Protein AF-A0A7S3STG9-F1 (afdb_monomer_lite)

Radius of gyration: 22.67 Å; chains: 1; bounding box: 51×59×60 Å

Structure (mmCIF, N/CA/C/O backbone):
data_AF-A0A7S3STG9-F1
#
_entry.id   AF-A0A7S3STG9-F1
#
loop_
_atom_site.group_PDB
_atom_site.id
_atom_site.type_symbol
_atom_site.label_atom_id
_atom_site.label_alt_id
_atom_site.label_comp_id
_atom_site.label_asym_id
_atom_site.label_entity_id
_atom_site.label_seq_id
_atom_site.pdbx_PDB_ins_code
_atom_site.Cartn_x
_atom_site.Cartn_y
_atom_site.Cartn_z
_atom_site.occupancy
_atom_site.B_iso_or_equiv
_atom_site.auth_seq_id
_atom_site.auth_comp_id
_atom_site.auth_asym_id
_atom_site.auth_atom_id
_atom_site.pdbx_PDB_model_num
ATOM 1 N N . ALA A 1 1 ? -8.791 -3.609 -31.723 1.00 42.34 1 ALA A N 1
ATOM 2 C CA . ALA A 1 1 ? -7.586 -3.890 -30.912 1.00 42.34 1 ALA A CA 1
ATOM 3 C C . ALA A 1 1 ? -6.349 -3.633 -31.776 1.00 42.34 1 ALA A C 1
ATOM 5 O O . ALA A 1 1 ? -6.343 -4.043 -32.929 1.00 42.34 1 ALA A O 1
ATOM 6 N N . HIS A 1 2 ? -5.390 -2.844 -31.285 1.00 40.22 2 HIS A N 1
ATOM 7 C CA . HIS A 1 2 ? -4.353 -2.166 -32.078 1.00 40.22 2 HIS A CA 1
ATOM 8 C C . HIS A 1 2 ? -3.361 -3.105 -32.800 1.00 40.22 2 HIS A C 1
ATOM 10 O O . HIS A 1 2 ? -2.892 -4.085 -32.233 1.00 40.22 2 HIS A O 1
ATOM 16 N N . LYS A 1 3 ? -2.978 -2.730 -34.032 1.00 42.97 3 LYS A N 1
ATOM 17 C CA . LYS A 1 3 ? -2.048 -3.422 -34.956 1.00 42.97 3 LYS A CA 1
ATOM 18 C C . LYS A 1 3 ? -0.558 -3.412 -34.530 1.00 42.97 3 LYS A C 1
ATOM 20 O O . LYS A 1 3 ? 0.299 -3.710 -35.355 1.00 42.97 3 LYS A O 1
ATOM 25 N N . HIS A 1 4 ? -0.227 -3.070 -33.279 1.00 46.62 4 HIS A N 1
ATOM 26 C CA . HIS A 1 4 ? 1.156 -2.766 -32.858 1.00 46.62 4 HIS A CA 1
ATOM 27 C C . HIS A 1 4 ? 1.770 -3.708 -31.807 1.00 46.62 4 HIS A C 1
ATOM 29 O O . HIS A 1 4 ? 2.912 -3.498 -31.416 1.00 46.62 4 HIS A O 1
ATOM 35 N N . CYS A 1 5 ? 1.086 -4.775 -31.383 1.00 43.97 5 CYS A N 1
ATOM 36 C CA . CYS A 1 5 ? 1.651 -5.748 -30.436 1.00 43.97 5 CYS A CA 1
ATOM 37 C C . CYS A 1 5 ? 1.763 -7.144 -31.062 1.00 43.97 5 CYS A C 1
ATOM 39 O O . CYS A 1 5 ? 1.013 -8.052 -30.715 1.00 43.97 5 CYS A O 1
ATOM 41 N N . TYR A 1 6 ? 2.711 -7.330 -31.982 1.00 45.09 6 TYR A N 1
ATOM 42 C CA . TYR A 1 6 ? 3.117 -8.666 -32.427 1.00 45.09 6 TYR A CA 1
ATOM 43 C C . TYR A 1 6 ? 4.225 -9.197 -31.511 1.00 45.09 6 TYR A C 1
ATOM 45 O O . TYR A 1 6 ? 5.410 -9.029 -31.778 1.00 45.09 6 TYR A O 1
ATOM 53 N N . GLY A 1 7 ? 3.828 -9.842 -30.414 1.00 59.69 7 GLY A N 1
ATOM 54 C CA . GLY A 1 7 ? 4.720 -10.595 -29.535 1.00 59.69 7 GLY A CA 1
ATOM 55 C C . GLY A 1 7 ? 4.003 -11.822 -28.974 1.00 59.69 7 GLY A C 1
ATOM 56 O O . GLY A 1 7 ? 2.848 -11.735 -28.563 1.00 59.69 7 GLY A O 1
ATOM 57 N N . LYS A 1 8 ? 4.667 -12.985 -28.962 1.00 78.94 8 LYS A N 1
ATOM 58 C CA . LYS A 1 8 ? 4.153 -14.192 -28.294 1.00 78.94 8 LYS A CA 1
ATOM 59 C C . LYS A 1 8 ? 4.400 -14.058 -26.788 1.00 78.94 8 LYS A C 1
ATOM 61 O O . LYS A 1 8 ? 5.479 -14.400 -26.313 1.00 78.94 8 LYS A O 1
ATOM 66 N N . VAL A 1 9 ? 3.424 -13.547 -26.041 1.00 86.19 9 VAL A N 1
ATOM 67 C CA . VAL A 1 9 ? 3.492 -13.510 -24.570 1.00 86.19 9 VAL A CA 1
ATOM 68 C C . VAL A 1 9 ? 3.223 -14.913 -24.025 1.00 86.19 9 VAL A C 1
ATOM 70 O O . VAL A 1 9 ? 2.167 -15.488 -24.283 1.00 86.19 9 VAL A O 1
ATOM 73 N N . ARG A 1 10 ? 4.175 -15.471 -23.268 1.00 86.75 10 ARG A N 1
ATOM 74 C CA . ARG A 1 10 ? 4.004 -16.747 -22.560 1.00 86.75 10 ARG A CA 1
ATOM 75 C C . ARG A 1 10 ? 3.697 -16.476 -21.091 1.00 86.75 10 ARG A C 1
ATOM 77 O O . ARG A 1 10 ? 4.567 -16.048 -20.343 1.00 86.75 10 ARG A O 1
ATOM 84 N N . ILE A 1 11 ? 2.453 -16.719 -20.692 1.00 91.00 11 ILE A N 1
ATOM 85 C CA . ILE A 1 11 ? 2.042 -16.713 -19.281 1.00 91.00 11 ILE A CA 1
ATOM 86 C C . ILE A 1 11 ? 2.317 -18.076 -18.639 1.00 91.00 11 ILE A C 1
ATOM 88 O O . ILE A 1 11 ? 2.561 -19.057 -19.343 1.00 91.00 11 ILE A O 1
ATOM 92 N N . ASN A 1 12 ? 2.242 -18.160 -17.308 1.00 92.25 12 ASN A N 1
ATOM 93 C CA . ASN A 1 12 ? 2.522 -19.393 -16.559 1.00 92.25 12 ASN A CA 1
ATOM 94 C C . ASN A 1 12 ? 3.913 -19.976 -16.873 1.00 92.25 12 ASN A C 1
ATOM 96 O O . ASN A 1 12 ? 4.069 -21.191 -16.914 1.00 92.25 12 ASN A O 1
ATOM 100 N N . THR A 1 13 ? 4.894 -19.122 -17.163 1.00 93.31 13 THR A N 1
ATOM 101 C CA . THR A 1 13 ? 6.248 -19.521 -17.553 1.00 93.31 13 THR A CA 1
ATOM 102 C C . THR A 1 13 ? 7.239 -18.775 -16.670 1.00 93.31 13 THR A C 1
ATOM 104 O O . THR A 1 13 ? 7.333 -17.553 -16.746 1.00 93.31 13 THR A O 1
ATOM 107 N N . GLU A 1 14 ? 7.941 -19.505 -15.815 1.00 93.69 14 GLU A N 1
ATOM 108 C CA . GLU A 1 14 ? 9.011 -18.989 -14.965 1.00 93.69 14 GLU A CA 1
ATOM 109 C C . GLU A 1 14 ? 10.346 -19.112 -15.703 1.00 93.69 14 GLU A C 1
ATOM 111 O O . GLU A 1 14 ? 10.607 -20.139 -16.330 1.00 93.69 14 GLU A O 1
ATOM 116 N N . VAL A 1 15 ? 11.186 -18.077 -15.656 1.00 94.00 15 VAL A N 1
ATOM 117 C CA . VAL A 1 15 ? 12.565 -18.153 -16.158 1.00 94.00 15 VAL A CA 1
ATOM 118 C C . VAL A 1 15 ? 13.435 -18.692 -15.032 1.00 94.00 15 VAL A C 1
ATOM 120 O O . VAL A 1 15 ? 13.562 -18.050 -13.996 1.00 94.00 15 VAL A O 1
ATOM 123 N N . LEU A 1 16 ? 14.025 -19.864 -15.246 1.00 94.81 16 LEU A N 1
ATOM 124 C CA . LEU A 1 16 ? 14.884 -20.520 -14.265 1.00 94.81 16 LEU A CA 1
ATOM 125 C C . LEU A 1 16 ? 16.329 -20.046 -14.380 1.00 94.81 16 LEU A C 1
ATOM 127 O O . LEU A 1 16 ? 17.016 -19.892 -13.374 1.00 94.81 16 LEU A O 1
ATOM 131 N N . ARG A 1 17 ? 16.805 -19.867 -15.618 1.00 96.12 17 ARG A N 1
ATOM 132 C CA . ARG A 1 17 ? 18.197 -19.522 -15.893 1.00 96.12 17 ARG A CA 1
ATOM 133 C C . ARG A 1 17 ? 18.385 -18.941 -17.288 1.00 96.12 17 ARG A C 1
ATOM 135 O O . ARG A 1 17 ? 17.660 -19.303 -18.212 1.00 96.12 17 ARG A O 1
ATOM 142 N N . VAL A 1 18 ? 19.372 -18.069 -17.428 1.00 96.50 18 VAL A N 1
ATOM 143 C CA . VAL A 1 18 ? 19.838 -17.492 -18.685 1.00 96.50 18 VAL A CA 1
ATOM 144 C C . VAL A 1 18 ? 21.339 -17.715 -18.772 1.00 96.50 18 VAL A C 1
ATOM 146 O O . VAL A 1 18 ? 22.104 -17.084 -18.052 1.00 96.50 18 VAL A O 1
ATOM 149 N N . ASP A 1 19 ? 21.747 -18.624 -19.647 1.00 96.06 19 ASP A N 1
ATOM 150 C CA . ASP A 1 19 ? 23.145 -18.967 -19.881 1.00 96.06 19 ASP A CA 1
ATOM 151 C C . ASP A 1 19 ? 23.621 -18.250 -21.158 1.00 96.06 19 ASP A C 1
ATOM 153 O O . ASP A 1 19 ? 23.014 -18.403 -22.220 1.00 96.06 19 ASP A O 1
ATOM 157 N N . LYS A 1 20 ? 24.681 -17.436 -21.065 1.00 95.75 20 LYS A N 1
ATOM 158 C CA . LYS A 1 20 ? 25.326 -16.833 -22.242 1.00 95.75 20 LYS A CA 1
ATOM 159 C C . LYS A 1 20 ? 26.276 -17.851 -22.868 1.00 95.75 20 LYS A C 1
ATOM 161 O O . LYS A 1 20 ? 27.118 -18.412 -22.174 1.00 95.75 20 LYS A O 1
ATOM 166 N N . LEU A 1 21 ? 26.142 -18.062 -24.168 1.00 95.44 21 LEU A N 1
ATOM 167 C CA . LEU A 1 21 ? 26.941 -19.005 -24.940 1.00 95.44 21 LEU A CA 1
ATOM 168 C C . LEU A 1 21 ? 28.213 -18.337 -25.482 1.00 95.44 21 LEU A C 1
ATOM 170 O O . LEU A 1 21 ? 28.285 -17.111 -25.614 1.00 95.44 21 LEU A O 1
ATOM 174 N N . ASP A 1 22 ? 29.197 -19.150 -25.870 1.00 96.12 22 ASP A N 1
ATOM 175 C CA . ASP A 1 22 ? 30.487 -18.680 -26.403 1.00 96.12 22 ASP A CA 1
ATOM 176 C C . ASP A 1 22 ? 30.340 -17.836 -27.679 1.00 96.12 22 ASP A C 1
ATOM 178 O O . ASP A 1 22 ? 31.131 -16.930 -27.937 1.00 96.12 22 ASP A O 1
ATOM 182 N N . ASN A 1 23 ? 29.292 -18.094 -28.466 1.00 94.62 23 ASN A N 1
ATOM 183 C CA . ASN A 1 23 ? 28.979 -17.343 -29.682 1.00 94.62 23 ASN A CA 1
ATOM 184 C C . ASN A 1 23 ? 28.291 -15.986 -29.411 1.00 94.62 23 ASN A C 1
ATOM 186 O O . ASN A 1 23 ? 27.954 -15.268 -30.352 1.00 94.62 23 ASN A O 1
ATOM 190 N N . GLY A 1 24 ? 28.073 -15.630 -28.141 1.00 94.00 24 GLY A N 1
ATOM 191 C CA . GLY A 1 24 ? 27.425 -14.390 -27.718 1.00 94.00 24 GLY A CA 1
ATOM 192 C C . GLY A 1 24 ? 25.893 -14.431 -27.680 1.00 94.00 24 GLY A C 1
ATOM 193 O O . GLY A 1 24 ? 25.295 -13.439 -27.257 1.00 94.00 24 GLY A O 1
ATOM 194 N N . GLU A 1 25 ? 25.267 -15.541 -28.080 1.00 96.81 25 GLU A N 1
ATOM 195 C CA . GLU A 1 25 ? 23.827 -15.794 -27.940 1.00 96.81 25 GLU A CA 1
ATOM 196 C C . GLU A 1 25 ? 23.502 -16.365 -26.543 1.00 96.81 25 GLU A C 1
ATOM 198 O O . GLU A 1 25 ? 24.372 -16.458 -25.675 1.00 96.81 25 GLU A O 1
ATOM 203 N N . TYR A 1 26 ? 22.235 -16.695 -26.287 1.00 97.00 26 TYR A N 1
ATOM 204 C CA . TYR A 1 26 ? 21.741 -17.083 -24.966 1.00 97.00 26 TYR A CA 1
ATOM 205 C C . TYR A 1 26 ? 20.802 -18.282 -25.036 1.00 97.00 26 TYR A C 1
ATOM 207 O O . TYR A 1 26 ? 19.911 -18.332 -25.887 1.00 97.00 26 TYR A O 1
ATOM 215 N N . ASP A 1 27 ? 20.917 -19.160 -24.047 1.00 97.00 27 ASP A N 1
ATOM 216 C CA . ASP A 1 27 ? 19.923 -20.181 -23.745 1.00 97.00 27 ASP A CA 1
ATOM 217 C C . ASP A 1 27 ? 19.131 -19.786 -22.495 1.00 97.00 27 ASP A C 1
ATOM 219 O O . ASP A 1 27 ? 19.667 -19.636 -21.396 1.00 97.00 27 ASP A O 1
ATOM 223 N N . VAL A 1 28 ? 17.820 -19.611 -22.664 1.00 95.94 28 VAL A N 1
ATOM 224 C CA . VAL A 1 28 ? 16.886 -19.256 -21.592 1.00 95.94 28 VAL A CA 1
ATOM 225 C C . VAL A 1 28 ? 16.112 -20.500 -21.181 1.00 95.94 28 VAL A C 1
ATOM 227 O O . VAL A 1 28 ? 15.205 -20.944 -21.889 1.00 95.94 28 VAL A O 1
ATOM 230 N N . ARG A 1 29 ? 16.443 -21.059 -20.019 1.00 96.50 29 ARG A N 1
ATOM 231 C CA . ARG A 1 29 ? 15.694 -22.165 -19.420 1.00 96.50 29 ARG A CA 1
ATOM 232 C C . ARG A 1 29 ? 14.461 -21.637 -18.714 1.00 96.50 29 ARG A C 1
ATOM 234 O O . ARG A 1 29 ? 14.529 -20.727 -17.888 1.00 96.50 29 ARG A O 1
ATOM 241 N N . THR A 1 30 ? 13.327 -22.233 -19.039 1.00 95.44 30 THR A N 1
ATOM 242 C CA . THR A 1 30 ? 12.015 -21.844 -18.536 1.00 95.44 30 THR A CA 1
ATOM 243 C C . THR A 1 30 ? 11.243 -23.050 -18.040 1.00 95.44 30 THR A C 1
ATOM 245 O O . THR A 1 30 ? 11.459 -24.158 -18.523 1.00 95.44 30 THR A O 1
ATOM 248 N N . LYS A 1 31 ? 10.310 -22.829 -17.117 1.00 96.31 31 LYS A N 1
ATOM 249 C CA . LYS A 1 31 ? 9.407 -23.849 -16.592 1.00 96.31 31 LYS A CA 1
ATOM 250 C C . LYS A 1 31 ? 7.970 -23.387 -16.699 1.00 96.31 31 LYS A C 1
ATOM 252 O O . LYS A 1 31 ? 7.616 -22.301 -16.242 1.00 96.31 31 LYS A O 1
ATOM 257 N N . ASN A 1 32 ? 7.116 -24.220 -17.276 1.00 94.69 32 ASN A N 1
ATOM 258 C CA . ASN A 1 32 ? 5.686 -23.987 -17.226 1.00 94.69 32 ASN A CA 1
ATOM 259 C C . ASN A 1 32 ? 5.178 -24.289 -15.807 1.00 94.69 32 ASN A C 1
ATOM 261 O O . ASN A 1 32 ? 5.200 -25.436 -15.371 1.00 94.69 32 ASN A O 1
ATOM 265 N N . VAL A 1 33 ? 4.687 -23.282 -15.086 1.00 95.31 33 VAL A N 1
ATOM 266 C CA . VAL A 1 33 ? 4.327 -23.422 -13.660 1.00 95.31 33 VAL A CA 1
ATOM 267 C C . VAL A 1 33 ? 3.099 -24.306 -13.420 1.00 95.31 33 VAL A C 1
ATOM 269 O O . VAL A 1 33 ? 2.896 -24.768 -12.305 1.00 95.31 33 VAL A O 1
ATOM 272 N N . LYS A 1 34 ? 2.276 -24.563 -14.448 1.00 94.00 34 LYS A N 1
ATOM 273 C CA . LYS A 1 34 ? 1.091 -25.431 -14.334 1.00 94.00 34 LYS A CA 1
ATOM 274 C C . LYS A 1 34 ? 1.413 -26.903 -14.560 1.00 94.00 34 LYS A C 1
ATOM 276 O O . LYS A 1 34 ? 0.830 -27.760 -13.912 1.00 94.00 34 LYS A O 1
ATOM 281 N N . THR A 1 35 ? 2.291 -27.187 -15.517 1.00 95.19 35 THR A N 1
ATOM 282 C CA . THR A 1 35 ? 2.613 -28.564 -15.937 1.00 95.19 35 THR A CA 1
ATOM 283 C C . THR A 1 35 ? 3.943 -29.060 -15.379 1.00 95.19 35 THR A C 1
ATOM 285 O O . THR A 1 35 ? 4.212 -30.253 -15.408 1.00 95.19 35 THR A O 1
ATOM 288 N N . GLY A 1 36 ? 4.793 -28.152 -14.898 1.00 95.62 36 GLY A N 1
ATOM 289 C CA . GLY A 1 36 ? 6.152 -28.445 -14.460 1.00 95.62 36 GLY A CA 1
ATOM 290 C C . GLY A 1 36 ? 7.148 -28.682 -15.598 1.00 95.62 36 GLY A C 1
ATOM 291 O O . GLY A 1 36 ? 8.329 -28.836 -15.310 1.00 95.62 36 GLY A O 1
ATOM 292 N N . VAL A 1 37 ? 6.701 -28.688 -16.861 1.00 95.44 37 VAL A N 1
ATOM 293 C CA . VAL A 1 37 ? 7.548 -28.972 -18.027 1.00 95.44 37 VAL A CA 1
ATOM 294 C C . VAL A 1 37 ? 8.555 -27.848 -18.242 1.00 95.44 37 VAL A C 1
ATOM 296 O O . VAL A 1 37 ? 8.189 -26.669 -18.256 1.00 95.44 37 VAL A O 1
ATOM 299 N N . GLU A 1 38 ? 9.815 -28.227 -18.439 1.00 96.81 38 GLU A N 1
ATOM 300 C CA . GLU A 1 38 ? 10.899 -27.300 -18.743 1.00 96.81 38 GLU A CA 1
ATOM 301 C C . GLU A 1 38 ? 11.160 -27.198 -20.248 1.00 96.81 38 GLU A C 1
ATOM 303 O O . GLU A 1 38 ? 11.040 -28.167 -20.999 1.00 96.81 38 GLU A O 1
ATOM 308 N N . HIS A 1 39 ? 11.526 -25.998 -20.687 1.00 93.50 39 HIS A N 1
ATOM 309 C CA . HIS A 1 39 ? 11.869 -25.693 -22.068 1.00 93.50 39 HIS A CA 1
ATOM 310 C C . HIS A 1 39 ? 13.066 -24.751 -22.121 1.00 93.50 39 HIS A C 1
ATOM 312 O O . HIS A 1 39 ? 13.129 -23.782 -21.361 1.00 93.50 39 HIS A O 1
ATOM 318 N N . THR A 1 40 ? 13.946 -24.973 -23.092 1.00 95.38 40 THR A N 1
ATOM 319 C CA . THR A 1 40 ? 15.004 -24.024 -23.441 1.00 95.38 40 THR A CA 1
ATOM 320 C C . THR A 1 40 ? 14.568 -23.189 -24.636 1.00 95.38 40 THR A C 1
ATOM 322 O O . THR A 1 40 ? 14.123 -23.716 -25.657 1.00 95.38 40 THR A O 1
ATOM 325 N N . VAL A 1 41 ? 14.685 -21.871 -24.505 1.00 93.19 41 VAL A N 1
ATOM 326 C CA . VAL A 1 41 ? 14.479 -20.910 -25.587 1.00 93.19 41 VAL A CA 1
ATOM 327 C C . VAL A 1 41 ? 15.827 -20.317 -25.954 1.00 93.19 41 VAL A C 1
ATOM 329 O O . VAL A 1 41 ? 16.436 -19.620 -25.150 1.00 93.19 41 VAL A O 1
ATOM 332 N N . HIS A 1 42 ? 16.256 -20.566 -27.183 1.00 95.12 42 HIS A N 1
ATOM 333 C CA . HIS A 1 42 ? 17.460 -19.965 -27.729 1.00 95.12 42 HIS A CA 1
ATOM 334 C C . HIS A 1 42 ? 17.175 -18.536 -28.222 1.00 95.12 42 HIS A C 1
ATOM 336 O O . HIS A 1 42 ? 16.170 -18.299 -28.906 1.00 95.12 42 HIS A O 1
ATOM 342 N N . ALA A 1 43 ? 18.023 -17.575 -27.857 1.00 94.44 43 ALA A N 1
ATOM 343 C CA . ALA A 1 43 ? 17.815 -16.157 -28.129 1.00 94.44 43 ALA A CA 1
ATOM 344 C C . ALA A 1 43 ? 19.124 -15.415 -28.424 1.00 94.44 43 ALA A C 1
ATOM 346 O O . ALA A 1 43 ? 20.125 -15.580 -27.740 1.00 94.44 43 ALA A O 1
ATOM 347 N N . LYS A 1 44 ? 19.085 -14.491 -29.390 1.00 96.00 44 LYS A N 1
ATOM 348 C CA . LYS A 1 44 ? 20.224 -13.605 -29.705 1.00 96.00 44 LYS A CA 1
ATOM 349 C C . LYS A 1 44 ? 20.442 -12.500 -28.673 1.00 96.00 44 LYS A C 1
ATOM 351 O O . LYS A 1 44 ? 21.529 -11.949 -28.563 1.00 96.00 44 LYS A O 1
ATOM 356 N N . ALA A 1 45 ? 19.385 -12.144 -27.950 1.00 94.06 45 ALA A N 1
ATOM 357 C CA . ALA A 1 45 ? 19.402 -11.121 -26.921 1.00 94.06 45 ALA A CA 1
ATOM 358 C C . ALA A 1 45 ? 18.343 -11.434 -25.863 1.00 94.06 45 ALA A C 1
ATOM 360 O O . ALA A 1 45 ? 17.265 -11.942 -26.181 1.00 94.06 45 ALA A O 1
ATOM 361 N N . VAL A 1 46 ? 18.644 -11.078 -24.616 1.00 93.94 46 VAL A N 1
ATOM 362 C CA . VAL A 1 46 ? 17.737 -11.197 -23.472 1.00 93.94 46 VAL A CA 1
ATOM 363 C C . VAL A 1 46 ? 17.689 -9.850 -22.758 1.00 93.94 46 VAL A C 1
ATOM 365 O O . VAL A 1 46 ? 18.727 -9.269 -22.458 1.00 93.94 46 VAL A O 1
ATOM 368 N N . SER A 1 47 ? 16.480 -9.351 -22.492 1.00 92.62 47 SER A N 1
ATOM 369 C CA . SER A 1 47 ? 16.254 -8.126 -21.720 1.00 92.62 47 SER A CA 1
ATOM 370 C C . SER A 1 47 ? 15.368 -8.430 -20.519 1.00 92.62 47 SER A C 1
ATOM 372 O O . SER A 1 47 ? 14.255 -8.940 -20.669 1.00 92.62 47 SER A O 1
ATOM 374 N N . PHE A 1 48 ? 15.857 -8.114 -19.320 1.00 90.81 48 PHE A N 1
ATOM 375 C CA . PHE A 1 48 ? 15.120 -8.309 -18.076 1.00 90.81 48 PHE A CA 1
ATOM 376 C C . PHE A 1 48 ? 14.292 -7.068 -17.746 1.00 90.81 48 PHE A C 1
ATOM 378 O O . PHE A 1 48 ? 14.825 -6.027 -17.373 1.00 90.81 48 PHE A O 1
ATOM 385 N N . HIS A 1 49 ? 12.970 -7.205 -17.815 1.00 90.62 49 HIS A N 1
ATOM 386 C CA . HIS A 1 49 ? 12.011 -6.173 -17.406 1.00 90.62 49 HIS A CA 1
ATOM 387 C C . HIS A 1 49 ? 11.368 -6.534 -16.058 1.00 90.62 49 HIS A C 1
ATOM 389 O O . HIS A 1 49 ? 10.147 -6.525 -15.907 1.00 90.62 49 HIS A O 1
ATOM 395 N N . VAL A 1 50 ? 12.200 -6.911 -15.081 1.00 87.31 50 VAL A N 1
ATOM 396 C CA . VAL A 1 50 ? 11.762 -7.357 -13.749 1.00 87.31 50 VAL A CA 1
ATOM 397 C C . VAL A 1 50 ? 11.783 -6.180 -12.775 1.00 87.31 50 VAL A C 1
ATOM 399 O O . VAL A 1 50 ? 12.742 -5.409 -12.721 1.00 87.31 50 VAL A O 1
ATOM 402 N N . ASN A 1 51 ? 10.718 -6.018 -11.987 1.00 86.31 51 ASN A N 1
ATOM 403 C CA . ASN A 1 51 ? 10.628 -4.925 -11.023 1.00 86.31 51 ASN A CA 1
ATOM 404 C C . ASN A 1 51 ? 11.543 -5.181 -9.816 1.00 86.31 51 ASN A C 1
ATOM 406 O O . ASN A 1 51 ? 11.220 -5.978 -8.941 1.00 86.31 51 ASN A O 1
ATOM 410 N N . ARG A 1 52 ? 12.645 -4.430 -9.712 1.00 84.69 52 ARG A N 1
ATOM 411 C CA . ARG A 1 52 ? 13.585 -4.517 -8.580 1.00 84.69 52 ARG A CA 1
ATOM 412 C C . ARG A 1 52 ? 12.958 -4.184 -7.214 1.00 84.69 52 ARG A C 1
ATOM 414 O O . ARG A 1 52 ? 13.437 -4.651 -6.187 1.00 84.69 52 ARG A O 1
ATOM 421 N N . ARG A 1 53 ? 11.925 -3.339 -7.165 1.00 82.69 53 ARG A N 1
ATOM 422 C CA . ARG A 1 53 ? 11.329 -2.834 -5.912 1.00 82.69 53 ARG A CA 1
ATOM 423 C C . ARG A 1 53 ? 10.209 -3.718 -5.362 1.00 82.69 53 ARG A C 1
ATOM 425 O O . ARG A 1 53 ? 9.894 -3.595 -4.182 1.00 82.69 53 ARG A O 1
ATOM 432 N N . ILE A 1 54 ? 9.609 -4.567 -6.196 1.00 86.25 54 ILE A N 1
ATOM 433 C CA . ILE A 1 54 ? 8.474 -5.426 -5.837 1.00 86.25 54 ILE A CA 1
ATOM 434 C C . ILE A 1 54 ? 8.868 -6.880 -6.114 1.00 86.25 54 ILE A C 1
ATOM 436 O O . ILE A 1 54 ? 8.632 -7.402 -7.200 1.00 86.25 54 ILE A O 1
ATOM 440 N N . GLY A 1 55 ? 9.530 -7.503 -5.138 1.00 89.31 55 GLY A N 1
ATOM 441 C CA . GLY A 1 55 ? 9.870 -8.925 -5.141 1.00 89.31 55 GLY A CA 1
ATOM 442 C C . GLY A 1 55 ? 8.829 -9.765 -4.404 1.00 89.31 55 GLY A C 1
ATOM 443 O O . GLY A 1 55 ? 7.626 -9.530 -4.511 1.00 89.31 55 GLY A O 1
ATOM 444 N N . LYS A 1 56 ? 9.295 -10.749 -3.627 1.00 89.31 56 LYS A N 1
ATOM 445 C CA . LYS A 1 56 ? 8.419 -11.603 -2.812 1.00 89.31 56 LYS A CA 1
ATOM 446 C C . LYS A 1 56 ? 7.689 -10.792 -1.746 1.00 89.31 56 LYS A C 1
ATOM 448 O O . LYS A 1 56 ? 8.249 -9.853 -1.173 1.00 89.31 56 LYS A O 1
ATOM 453 N N . LYS A 1 57 ? 6.440 -11.167 -1.472 1.00 90.62 57 LYS A N 1
ATOM 454 C CA . LYS A 1 57 ? 5.649 -10.556 -0.404 1.00 90.62 57 LYS A CA 1
ATOM 455 C C . LYS A 1 57 ? 6.326 -10.752 0.952 1.00 90.62 57 LYS A C 1
ATOM 457 O O . LYS A 1 57 ? 6.931 -11.795 1.182 1.00 90.62 57 LYS A O 1
ATOM 462 N N . ARG A 1 58 ? 6.249 -9.752 1.834 1.00 92.25 58 ARG A N 1
ATOM 463 C CA . ARG A 1 58 ? 6.676 -9.922 3.227 1.00 92.25 58 ARG A CA 1
ATOM 464 C C . ARG A 1 58 ? 5.590 -10.673 3.976 1.00 92.25 58 ARG A C 1
ATOM 466 O O . ARG A 1 58 ? 4.467 -10.176 4.084 1.00 92.25 58 ARG A O 1
ATOM 473 N N . GLU A 1 59 ? 5.944 -11.842 4.483 1.00 92.31 59 GLU A N 1
ATOM 474 C CA . GLU A 1 59 ? 5.082 -12.610 5.370 1.00 92.31 59 GLU A CA 1
ATOM 475 C C . GLU A 1 59 ? 5.264 -12.091 6.789 1.00 92.31 59 GLU A C 1
ATOM 477 O O . GLU A 1 59 ? 6.383 -11.977 7.291 1.00 92.31 59 GLU A O 1
ATOM 482 N N . VAL A 1 60 ? 4.154 -11.688 7.394 1.00 93.44 60 VAL A N 1
ATOM 483 C CA . VAL A 1 60 ? 4.131 -11.131 8.742 1.00 93.44 60 VAL A CA 1
ATOM 484 C C . VAL A 1 60 ? 2.992 -11.794 9.481 1.00 93.44 60 VAL A C 1
ATOM 486 O O . VAL A 1 60 ? 1.869 -11.867 8.969 1.00 93.44 60 VAL A O 1
ATOM 489 N N . ASP A 1 61 ? 3.285 -12.255 10.685 1.00 95.69 61 ASP A N 1
ATOM 490 C CA . ASP A 1 61 ? 2.277 -12.697 11.625 1.00 95.69 61 ASP A CA 1
ATOM 491 C C . ASP A 1 61 ? 2.599 -12.192 13.024 1.00 95.69 61 ASP A C 1
ATOM 493 O O . ASP A 1 61 ? 3.729 -11.775 13.292 1.00 95.69 61 ASP A O 1
ATOM 497 N N . TRP A 1 62 ? 1.585 -12.187 13.880 1.00 97.62 62 TRP A N 1
ATOM 498 C CA . TRP A 1 62 ? 1.690 -11.710 15.252 1.00 97.62 62 TRP A CA 1
ATOM 499 C C . TRP A 1 62 ? 1.210 -12.791 16.213 1.00 97.62 62 TRP A C 1
ATOM 501 O O . TRP A 1 62 ? 0.371 -13.608 15.824 1.00 97.62 62 TRP A O 1
ATOM 511 N N . PRO A 1 63 ? 1.716 -12.805 17.456 1.00 98.44 63 PRO A N 1
ATOM 512 C CA . PRO A 1 63 ? 1.224 -13.707 18.482 1.00 98.44 63 PRO A CA 1
ATOM 513 C C . PRO A 1 63 ? -0.301 -13.657 18.600 1.00 98.44 63 PRO A C 1
ATOM 515 O O . PRO A 1 63 ? -0.914 -12.590 18.511 1.00 98.44 63 PRO A O 1
ATOM 518 N N . GLU A 1 64 ? -0.888 -14.831 18.823 1.00 98.06 64 GLU A N 1
ATOM 519 C CA . GLU A 1 64 ? -2.324 -15.027 19.054 1.00 98.06 64 GLU A CA 1
ATOM 520 C C . GLU A 1 64 ? -3.235 -14.684 17.863 1.00 98.06 64 GLU A C 1
ATOM 522 O O . GLU A 1 64 ? -4.452 -14.569 18.024 1.00 98.06 64 GLU A O 1
ATOM 527 N N . SER A 1 65 ? -2.678 -14.546 16.653 1.00 97.19 65 SER A N 1
ATOM 528 C CA . SER A 1 65 ? -3.448 -14.313 15.422 1.00 97.19 65 SER A CA 1
ATOM 529 C C . SER A 1 65 ? -4.515 -15.386 15.169 1.00 97.19 65 SER A C 1
ATOM 531 O O . SER A 1 65 ? -5.562 -15.089 14.594 1.00 97.19 65 SER A O 1
ATOM 533 N N . ASP A 1 66 ? -4.294 -16.607 15.658 1.00 97.50 66 ASP A N 1
ATOM 534 C CA . ASP A 1 66 ? -5.218 -17.740 15.621 1.00 97.50 66 ASP A CA 1
ATOM 535 C C . ASP A 1 66 ? -6.475 -17.542 16.485 1.00 97.50 66 ASP A C 1
ATOM 537 O O . ASP A 1 66 ? -7.510 -18.153 16.213 1.00 97.50 66 ASP A O 1
ATOM 541 N N . LYS A 1 67 ? -6.422 -16.661 17.492 1.00 97.81 67 LYS A N 1
ATOM 542 C CA . LYS A 1 67 ? -7.566 -16.327 18.357 1.00 97.81 67 LYS A CA 1
ATOM 543 C C . LYS A 1 67 ? -8.474 -15.254 17.757 1.00 97.81 67 LYS A C 1
ATOM 545 O O . LYS A 1 67 ? -9.580 -15.038 18.261 1.00 97.81 67 LYS A O 1
ATOM 550 N N . PHE A 1 68 ? -8.030 -14.563 16.706 1.00 98.44 68 PHE A N 1
ATOM 551 C CA . PHE A 1 68 ? -8.798 -13.488 16.092 1.00 98.44 68 PHE A CA 1
ATOM 552 C C . PHE A 1 68 ? -10.104 -14.018 15.493 1.00 98.44 68 PHE A C 1
ATOM 554 O O . PHE A 1 68 ? -10.106 -14.919 14.657 1.00 98.44 68 PHE A O 1
ATOM 561 N N . ARG A 1 69 ? -11.239 -13.439 15.898 1.00 98.00 69 ARG A N 1
ATOM 562 C CA . ARG A 1 69 ? -12.570 -13.884 15.439 1.00 98.00 69 ARG A CA 1
ATOM 563 C C . ARG A 1 69 ? -12.970 -13.289 14.090 1.00 98.00 69 ARG A C 1
ATOM 565 O O . ARG A 1 69 ? -13.965 -13.712 13.500 1.00 98.00 69 ARG A O 1
ATOM 572 N N . GLY A 1 70 ? -12.242 -12.269 13.646 1.00 97.06 70 GLY A N 1
ATOM 573 C CA . GLY A 1 70 ? -12.449 -11.596 12.374 1.00 97.06 70 GLY A CA 1
ATOM 574 C C . GLY A 1 70 ? -11.748 -12.287 11.207 1.00 97.06 70 GLY A C 1
ATOM 575 O O . GLY A 1 70 ? -11.385 -13.459 11.258 1.00 97.06 70 GLY A O 1
ATOM 576 N N . GLN A 1 71 ? -11.555 -11.540 10.122 1.00 97.00 71 GLN A N 1
ATOM 577 C CA . GLN A 1 71 ? -10.863 -12.029 8.927 1.00 97.00 71 GLN A CA 1
ATOM 578 C C . GLN A 1 71 ? -9.505 -11.348 8.761 1.00 97.00 71 GLN A C 1
ATOM 580 O O . GLN A 1 71 ? -9.394 -10.134 8.925 1.00 97.00 71 GLN A O 1
ATOM 585 N N . ILE A 1 72 ? -8.485 -12.118 8.387 1.00 97.25 72 ILE A N 1
ATOM 586 C CA . ILE A 1 72 ? -7.138 -11.611 8.114 1.00 97.25 72 ILE A CA 1
ATOM 587 C C . ILE A 1 72 ? -6.832 -11.821 6.633 1.00 97.25 72 ILE A C 1
ATOM 589 O O . ILE A 1 72 ? -6.912 -12.940 6.132 1.00 97.25 72 ILE A O 1
ATOM 593 N N . PHE A 1 73 ? -6.448 -10.749 5.947 1.00 96.62 73 PHE A N 1
ATOM 594 C CA . PHE A 1 73 ? -6.071 -10.766 4.535 1.00 96.62 73 PHE A CA 1
ATOM 595 C C . PHE A 1 73 ? -4.702 -10.135 4.338 1.00 96.62 73 PHE A C 1
ATOM 597 O O . PHE A 1 73 ? -4.279 -9.289 5.128 1.00 96.62 73 PHE A O 1
ATOM 604 N N . TYR A 1 74 ? -4.038 -10.462 3.235 1.00 95.75 74 TYR A N 1
ATOM 605 C CA . TYR A 1 74 ? -3.012 -9.580 2.696 1.00 95.75 74 TYR A CA 1
ATOM 606 C C . TYR A 1 74 ? -3.622 -8.557 1.732 1.00 95.75 74 TYR A C 1
ATOM 608 O O . TYR A 1 74 ? -4.566 -8.840 1.004 1.00 95.75 74 TYR A O 1
ATOM 616 N N . GLY A 1 75 ? -3.081 -7.338 1.719 1.00 94.50 75 GLY A N 1
ATOM 617 C CA . GLY A 1 75 ? -3.621 -6.216 0.937 1.00 94.50 75 GLY A CA 1
ATOM 618 C C . GLY A 1 75 ? -3.182 -6.165 -0.528 1.00 94.50 75 GLY A C 1
ATOM 619 O O . GLY A 1 75 ? -3.108 -5.082 -1.105 1.00 94.50 75 GLY A O 1
ATOM 620 N N . TYR A 1 76 ? -2.813 -7.293 -1.131 1.00 90.94 76 TYR A N 1
ATOM 621 C CA . TYR A 1 76 ? -2.284 -7.355 -2.496 1.00 90.94 76 TYR A CA 1
ATOM 622 C C . TYR A 1 76 ? -2.776 -8.603 -3.232 1.00 90.94 76 TYR A C 1
ATOM 624 O O . TYR A 1 76 ? -3.320 -9.519 -2.629 1.00 90.94 76 TYR A O 1
ATOM 632 N N . GLY A 1 77 ? -2.610 -8.629 -4.559 1.00 83.56 77 GLY A N 1
ATOM 633 C CA . GLY A 1 77 ? -2.912 -9.812 -5.373 1.00 83.56 77 GLY A CA 1
ATOM 634 C C . GLY A 1 77 ? -4.385 -10.233 -5.382 1.00 83.56 77 GLY A C 1
ATOM 635 O O . GLY A 1 77 ? -4.661 -11.412 -5.564 1.00 83.56 77 GLY A O 1
ATOM 636 N N . ASN A 1 78 ? -5.317 -9.292 -5.185 1.00 85.38 78 ASN A N 1
ATOM 637 C CA . ASN A 1 78 ? -6.758 -9.550 -5.046 1.00 85.38 78 ASN A CA 1
ATOM 638 C C . ASN A 1 78 ? -7.137 -10.421 -3.830 1.00 85.38 78 ASN A C 1
ATOM 640 O O . ASN A 1 78 ? -8.257 -10.917 -3.770 1.00 85.38 78 ASN A O 1
ATOM 644 N N . GLU A 1 79 ? -6.258 -10.589 -2.835 1.00 90.19 79 GLU A N 1
ATOM 645 C CA . GLU A 1 79 ? -6.561 -11.409 -1.647 1.00 90.19 79 GLU A CA 1
ATOM 646 C C . GLU A 1 79 ? -7.739 -10.852 -0.819 1.00 90.19 79 GLU A C 1
ATOM 648 O O . GLU A 1 79 ? -8.427 -11.605 -0.138 1.00 90.19 79 GLU A O 1
ATOM 653 N N . VAL A 1 80 ? -8.033 -9.551 -0.928 1.00 91.44 80 VAL A N 1
ATOM 654 C CA . VAL A 1 80 ? -9.200 -8.914 -0.285 1.00 91.44 80 VAL A CA 1
ATOM 655 C C . VAL A 1 80 ? -10.508 -9.071 -1.071 1.00 91.44 80 VAL A C 1
ATOM 657 O O . VAL A 1 80 ? -11.571 -8.670 -0.592 1.00 91.44 80 VAL A O 1
ATOM 660 N N . THR A 1 81 ? -10.472 -9.635 -2.283 1.00 86.25 81 THR A N 1
ATOM 661 C CA . THR A 1 81 ? -11.668 -9.840 -3.107 1.00 86.25 81 THR A CA 1
ATOM 662 C C . THR A 1 81 ? -12.586 -10.864 -2.436 1.00 86.25 81 THR A C 1
ATOM 664 O O . THR A 1 81 ? -12.291 -12.053 -2.399 1.00 86.25 81 THR A O 1
ATOM 667 N N . GLY A 1 82 ? -13.714 -10.391 -1.896 1.00 85.69 82 GLY A N 1
ATOM 668 C CA . GLY A 1 82 ? -14.689 -11.203 -1.154 1.00 85.69 82 GLY A CA 1
ATOM 669 C C . GLY A 1 82 ? -14.829 -10.834 0.327 1.00 85.69 82 GLY A C 1
ATOM 670 O O . GLY A 1 82 ? -15.751 -11.320 0.986 1.00 85.69 82 GLY A O 1
ATOM 671 N N . ALA A 1 83 ? -13.974 -9.949 0.849 1.00 94.00 83 ALA A N 1
ATOM 672 C CA . ALA A 1 83 ? -14.147 -9.381 2.181 1.00 94.00 83 ALA A CA 1
ATOM 673 C C . ALA A 1 83 ? -15.466 -8.588 2.277 1.00 94.00 83 ALA A C 1
ATOM 675 O O . ALA A 1 83 ? -15.822 -7.818 1.382 1.00 94.00 83 ALA A O 1
ATOM 676 N N . LYS A 1 84 ? -16.210 -8.778 3.374 1.00 96.38 84 LYS A N 1
ATOM 677 C CA . LYS A 1 84 ? -17.499 -8.109 3.615 1.00 96.38 84 LYS A CA 1
ATOM 678 C C . LYS A 1 84 ? -17.302 -6.907 4.533 1.00 96.38 84 LYS A C 1
ATOM 680 O O . LYS A 1 84 ? -17.383 -7.041 5.750 1.00 96.38 84 LYS A O 1
ATOM 685 N N . PHE A 1 85 ? -17.050 -5.743 3.942 1.00 98.31 85 PHE A N 1
ATOM 686 C CA . PHE A 1 85 ? -16.708 -4.525 4.684 1.00 98.31 85 PHE A CA 1
ATOM 687 C C . PHE A 1 85 ? -17.887 -3.839 5.373 1.00 98.31 85 PHE A C 1
ATOM 689 O O . PHE A 1 85 ? -17.669 -3.131 6.351 1.00 98.31 85 PHE A O 1
ATOM 696 N N . TRP A 1 86 ? -19.121 -4.053 4.909 1.00 98.25 86 TRP A N 1
ATOM 697 C CA . TRP A 1 86 ? -20.286 -3.324 5.410 1.00 98.25 86 TRP A CA 1
ATOM 698 C C . TRP A 1 86 ? -20.393 -3.338 6.943 1.00 98.25 86 TRP A C 1
ATOM 700 O O . TRP A 1 86 ? -20.488 -4.398 7.568 1.00 98.25 86 TRP A O 1
ATOM 710 N N . ASN A 1 87 ? -20.409 -2.144 7.537 1.00 98.38 87 ASN A N 1
ATOM 711 C CA . ASN A 1 87 ? -20.498 -1.905 8.976 1.00 98.38 87 ASN A CA 1
ATOM 712 C C . ASN A 1 87 ? -19.370 -2.561 9.814 1.00 98.38 87 ASN A C 1
ATOM 714 O O . ASN A 1 87 ? -19.538 -2.781 11.014 1.00 98.38 87 ASN A O 1
ATOM 718 N N . LYS A 1 88 ? -18.219 -2.879 9.205 1.00 98.75 88 LYS A N 1
ATOM 719 C CA . LYS A 1 88 ? -17.051 -3.458 9.889 1.00 98.75 88 LYS A CA 1
ATOM 720 C C . LYS A 1 88 ? -16.016 -2.410 10.277 1.00 98.75 88 LYS A C 1
ATOM 722 O O . LYS A 1 88 ? -15.829 -1.420 9.570 1.00 98.75 88 LYS A O 1
ATOM 727 N N . ARG A 1 89 ? -15.318 -2.657 11.384 1.00 98.81 89 ARG A N 1
ATOM 728 C CA . ARG A 1 89 ? -14.078 -1.973 11.765 1.00 98.81 89 ARG A CA 1
ATOM 729 C C . ARG A 1 89 ? -12.914 -2.668 11.071 1.00 98.81 89 ARG A C 1
ATOM 731 O O . ARG A 1 89 ? -12.724 -3.872 11.239 1.00 98.81 89 ARG A O 1
ATOM 738 N N . VAL A 1 90 ? -12.159 -1.925 10.274 1.00 98.88 90 VAL A N 1
ATOM 739 C CA . VAL A 1 90 ? -11.061 -2.469 9.472 1.00 98.88 90 VAL A CA 1
ATOM 740 C C . VAL A 1 90 ? -9.746 -1.887 9.959 1.00 98.88 90 VAL A C 1
ATOM 742 O O . VAL A 1 90 ? -9.582 -0.671 10.007 1.00 98.88 90 VAL A O 1
ATOM 745 N N . LEU A 1 91 ? -8.794 -2.755 10.273 1.00 98.81 91 LEU A N 1
ATOM 746 C CA . LEU A 1 91 ? -7.417 -2.381 10.544 1.00 98.81 91 LEU A CA 1
ATOM 747 C C . LEU A 1 91 ? -6.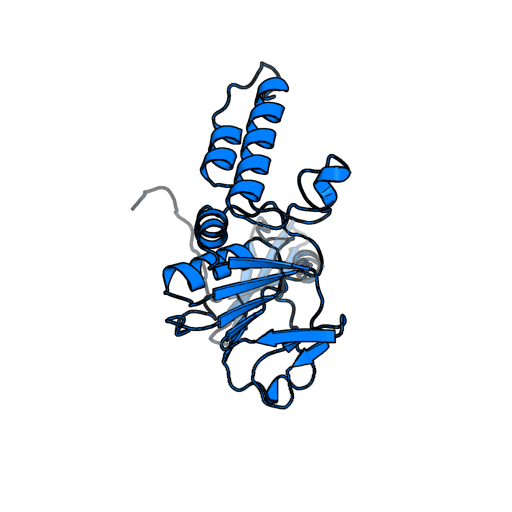564 -2.667 9.306 1.00 98.81 91 LEU A C 1
ATOM 749 O O . LEU A 1 91 ? -6.424 -3.813 8.886 1.00 98.81 91 LEU A O 1
ATOM 753 N N . VAL A 1 92 ? -5.961 -1.634 8.728 1.00 98.50 92 VAL A N 1
ATOM 754 C CA . VAL A 1 92 ? -4.986 -1.760 7.640 1.00 98.50 92 VAL A CA 1
ATOM 755 C C . VAL A 1 92 ? -3.588 -1.576 8.221 1.00 98.50 92 VAL A C 1
ATOM 757 O O . VAL A 1 92 ? -3.277 -0.516 8.754 1.00 98.50 92 VAL A O 1
ATOM 760 N N . VAL A 1 93 ? -2.729 -2.589 8.113 1.00 98.19 93 VAL A N 1
ATOM 761 C CA . VAL A 1 93 ? -1.376 -2.560 8.691 1.00 98.19 93 VAL A CA 1
ATOM 762 C C . VAL A 1 93 ? -0.348 -2.201 7.624 1.00 98.19 93 VAL A C 1
ATOM 764 O O . VAL A 1 93 ? -0.122 -2.961 6.683 1.00 98.19 93 VAL A O 1
ATOM 767 N N . GLY A 1 94 ? 0.312 -1.060 7.789 1.00 95.31 94 GLY A N 1
ATOM 768 C CA . GLY A 1 94 ? 1.238 -0.452 6.837 1.00 95.31 94 GLY A CA 1
ATOM 769 C C . GLY A 1 94 ? 0.776 0.944 6.417 1.00 95.31 94 GLY A C 1
ATOM 770 O O . GLY A 1 94 ? -0.382 1.295 6.585 1.00 95.31 94 GLY A O 1
ATOM 771 N N . ALA A 1 95 ? 1.682 1.741 5.843 1.00 93.44 95 ALA A N 1
ATOM 772 C CA . ALA A 1 95 ? 1.387 3.127 5.452 1.00 93.44 95 ALA A CA 1
ATOM 773 C C . ALA A 1 95 ? 1.747 3.478 3.996 1.00 93.44 95 ALA A C 1
ATOM 775 O O . ALA A 1 95 ? 1.710 4.641 3.607 1.00 93.44 95 ALA A O 1
ATOM 776 N N . GLY A 1 96 ? 2.081 2.473 3.177 1.00 91.62 96 GLY A N 1
ATOM 777 C CA . GLY A 1 96 ? 2.413 2.646 1.758 1.00 91.62 96 GLY A CA 1
ATOM 778 C C . GLY A 1 96 ? 1.194 2.712 0.831 1.00 91.62 96 GLY A C 1
ATOM 779 O O . GLY A 1 96 ? 0.055 2.617 1.276 1.00 91.62 96 GLY A O 1
ATOM 780 N N . ALA A 1 97 ? 1.442 2.793 -0.480 1.00 90.62 97 ALA A N 1
ATOM 781 C CA . ALA A 1 97 ? 0.390 2.910 -1.499 1.00 90.62 97 ALA A CA 1
ATOM 782 C C . ALA A 1 97 ? -0.678 1.805 -1.399 1.00 90.62 97 ALA A C 1
ATOM 784 O O . ALA A 1 97 ? -1.866 2.104 -1.364 1.00 90.62 97 ALA A O 1
ATOM 785 N N . PHE A 1 98 ? -0.265 0.541 -1.241 1.00 93.50 98 PHE A N 1
ATOM 786 C CA . PHE A 1 98 ? -1.204 -0.572 -1.053 1.00 93.50 98 PHE A CA 1
ATOM 787 C C . PHE A 1 98 ? -2.101 -0.397 0.180 1.00 93.50 98 PHE A C 1
ATOM 789 O O . PHE A 1 98 ? -3.266 -0.774 0.132 1.00 93.50 98 PHE A O 1
ATOM 796 N N . ALA A 1 99 ? -1.598 0.198 1.267 1.00 95.75 99 ALA A N 1
ATOM 797 C CA . ALA A 1 99 ? -2.413 0.446 2.453 1.00 95.75 99 ALA A CA 1
ATOM 798 C C . ALA A 1 99 ? -3.531 1.452 2.150 1.00 95.75 99 ALA A C 1
ATOM 800 O O . ALA A 1 99 ? -4.692 1.173 2.429 1.00 95.75 99 ALA A O 1
ATOM 801 N N . PHE A 1 100 ? -3.212 2.572 1.498 1.00 95.62 100 PHE A N 1
ATOM 802 C CA . PHE A 1 100 ? -4.212 3.582 1.134 1.00 95.62 100 PHE A CA 1
ATOM 803 C C . PHE A 1 100 ? -5.229 3.091 0.092 1.00 95.62 100 PHE A C 1
ATOM 805 O O . PHE A 1 100 ? -6.399 3.460 0.176 1.00 95.62 100 PHE A O 1
ATOM 812 N N . GLU A 1 101 ? -4.835 2.212 -0.832 1.00 95.31 101 GLU A N 1
ATOM 813 C CA . GLU A 1 101 ? -5.784 1.554 -1.744 1.00 95.31 101 GLU A CA 1
ATOM 814 C C . GLU A 1 101 ? -6.743 0.609 -1.002 1.00 95.31 101 GLU A C 1
ATOM 816 O O . GLU A 1 101 ? -7.931 0.543 -1.320 1.00 95.31 101 GLU A O 1
ATOM 821 N N . ASN A 1 102 ? -6.268 -0.091 0.034 1.00 97.44 102 ASN A N 1
ATOM 822 C CA . ASN A 1 102 ? -7.135 -0.924 0.871 1.00 97.44 102 ASN A CA 1
ATOM 823 C C . ASN A 1 102 ? -8.025 -0.090 1.804 1.00 97.44 102 ASN A C 1
ATOM 825 O O . ASN A 1 102 ? -9.168 -0.477 2.029 1.00 97.44 102 ASN A O 1
ATOM 829 N N . VAL A 1 103 ? -7.563 1.076 2.279 1.00 97.44 103 VAL A N 1
ATOM 830 C CA . VAL A 1 103 ? -8.426 2.061 2.960 1.00 97.44 103 VAL A CA 1
ATOM 831 C C . VAL A 1 103 ? -9.556 2.484 2.031 1.00 97.44 103 VAL A C 1
ATOM 833 O O . VAL A 1 103 ? -10.722 2.393 2.406 1.00 97.44 103 VAL A O 1
ATOM 836 N N . ARG A 1 104 ? -9.221 2.888 0.799 1.00 96.81 104 ARG A N 1
ATOM 837 C CA . ARG A 1 104 ? -10.207 3.258 -0.218 1.00 96.81 104 ARG A CA 1
ATOM 838 C C . ARG A 1 104 ? -11.205 2.127 -0.458 1.00 96.81 104 ARG A C 1
ATOM 840 O O . ARG A 1 104 ? -12.405 2.357 -0.361 1.00 96.81 104 ARG A O 1
ATOM 847 N N . THR A 1 105 ? -10.710 0.914 -0.697 1.00 96.75 105 THR A N 1
ATOM 848 C CA . THR A 1 105 ? -11.548 -0.270 -0.929 1.00 96.75 105 THR A CA 1
ATOM 849 C C . THR A 1 105 ? -12.503 -0.502 0.241 1.00 96.75 105 THR A C 1
ATOM 851 O O . THR A 1 105 ? -13.702 -0.631 0.025 1.00 96.75 105 THR A O 1
ATOM 854 N N . ALA A 1 106 ? -12.009 -0.505 1.479 1.00 98.12 106 ALA A N 1
ATOM 855 C CA . ALA A 1 106 ? -12.837 -0.729 2.659 1.00 98.12 106 ALA A CA 1
ATOM 856 C C . ALA A 1 106 ? -13.928 0.345 2.824 1.00 98.12 106 ALA A C 1
ATOM 858 O O . ALA A 1 106 ? -15.094 0.002 3.027 1.00 98.12 106 ALA A O 1
ATOM 859 N N . ILE A 1 107 ? -13.570 1.628 2.695 1.00 98.31 107 ILE A N 1
ATOM 860 C CA . ILE A 1 107 ? -14.512 2.753 2.809 1.00 98.31 107 ILE A CA 1
ATOM 861 C C . ILE A 1 107 ? -15.574 2.701 1.705 1.00 98.31 107 ILE A C 1
ATOM 863 O O . ILE A 1 107 ? -16.764 2.769 2.006 1.00 98.31 107 ILE A O 1
ATOM 867 N N . GLU A 1 108 ? -15.177 2.523 0.441 1.00 97.12 108 GLU A N 1
ATOM 868 C CA . GLU A 1 108 ? -16.109 2.454 -0.696 1.00 97.12 108 GLU A CA 1
ATOM 869 C C . GLU A 1 108 ? -17.085 1.266 -0.583 1.00 97.12 108 GLU A C 1
ATOM 871 O O . GLU A 1 108 ? -18.194 1.329 -1.107 1.00 97.12 108 GLU A O 1
ATOM 876 N N . HIS A 1 109 ? -16.713 0.210 0.149 1.00 97.25 109 HIS A N 1
ATOM 877 C CA . HIS A 1 109 ? -17.567 -0.953 0.421 1.00 97.25 109 HIS A CA 1
ATOM 878 C C . HIS A 1 109 ? -18.316 -0.869 1.767 1.00 97.25 109 HIS A C 1
ATOM 880 O O . HIS A 1 109 ? -18.873 -1.867 2.237 1.00 97.25 109 HIS A O 1
ATOM 886 N N . GLY A 1 110 ? -18.364 0.313 2.387 1.00 97.81 110 GLY A N 1
ATOM 887 C CA . GLY A 1 110 ? -19.209 0.598 3.546 1.00 97.81 110 GLY A CA 1
ATOM 888 C C . GLY A 1 110 ? -18.629 0.167 4.892 1.00 97.81 110 GLY A C 1
ATOM 889 O O . GLY A 1 110 ? -19.399 -0.115 5.813 1.00 97.81 110 GLY A O 1
ATOM 890 N N . ALA A 1 111 ? -17.299 0.093 5.027 1.00 98.56 111 ALA A N 1
ATOM 891 C CA . ALA A 1 111 ? -16.664 -0.041 6.338 1.00 98.56 111 ALA A CA 1
ATOM 892 C C . ALA A 1 111 ? -17.199 1.017 7.312 1.00 98.56 111 ALA A C 1
ATOM 894 O O . ALA A 1 111 ? -17.315 2.192 6.970 1.00 98.56 111 ALA A O 1
ATOM 895 N N . LYS A 1 112 ? -17.510 0.592 8.542 1.00 98.56 112 LYS A N 1
ATOM 896 C CA . LYS A 1 112 ? -17.946 1.495 9.616 1.00 98.56 112 LYS A CA 1
ATOM 897 C C . LYS A 1 112 ? -16.839 2.478 9.974 1.00 98.56 112 LYS A C 1
ATOM 899 O O . LYS A 1 112 ? -17.108 3.640 10.249 1.00 98.56 112 LYS A O 1
ATOM 904 N N . HIS A 1 113 ? -15.614 1.970 10.039 1.00 98.75 113 HIS A N 1
ATOM 905 C CA . HIS A 1 113 ? -14.432 2.750 10.355 1.00 98.75 113 HIS A CA 1
ATOM 906 C C . HIS A 1 113 ? -13.184 2.010 9.870 1.00 98.75 113 HIS A C 1
ATOM 908 O O . HIS A 1 113 ? -13.116 0.781 9.970 1.00 98.75 113 HIS A O 1
ATOM 914 N N . VAL A 1 114 ? -12.184 2.749 9.395 1.00 98.81 114 VAL A N 1
ATOM 915 C CA . VAL A 1 114 ? -10.884 2.207 8.998 1.00 98.81 114 VAL A CA 1
ATOM 916 C C . VAL A 1 114 ? -9.767 2.870 9.803 1.00 98.81 114 VAL A C 1
ATOM 918 O O . VAL A 1 114 ? -9.601 4.086 9.769 1.00 98.81 114 VAL A O 1
ATOM 921 N N . THR A 1 115 ? -8.962 2.070 10.495 1.00 98.75 115 THR A N 1
ATOM 922 C CA . THR A 1 115 ? -7.704 2.519 11.104 1.00 98.75 115 THR A CA 1
ATOM 923 C C . THR A 1 115 ? -6.554 2.058 10.219 1.00 98.75 115 THR A C 1
ATOM 925 O O . THR A 1 115 ? -6.405 0.859 9.984 1.00 98.75 115 THR A O 1
ATOM 928 N N . LEU A 1 116 ? -5.728 2.980 9.725 1.00 98.31 116 LEU A N 1
ATOM 929 C CA . LEU A 1 116 ? -4.449 2.641 9.099 1.00 98.31 116 LEU A CA 1
ATOM 930 C C . LEU A 1 116 ? -3.345 2.777 10.144 1.00 98.31 116 LEU A C 1
ATOM 932 O O . LEU A 1 116 ? -3.110 3.866 10.660 1.00 98.31 116 LEU A O 1
ATOM 936 N N . LEU A 1 117 ? -2.666 1.672 10.438 1.00 98.12 117 LEU A N 1
ATOM 937 C CA . LEU A 1 117 ? -1.605 1.591 11.434 1.00 98.12 117 LEU A CA 1
ATOM 938 C C . LEU A 1 117 ? -0.247 1.446 10.745 1.00 98.12 117 LEU A C 1
ATOM 940 O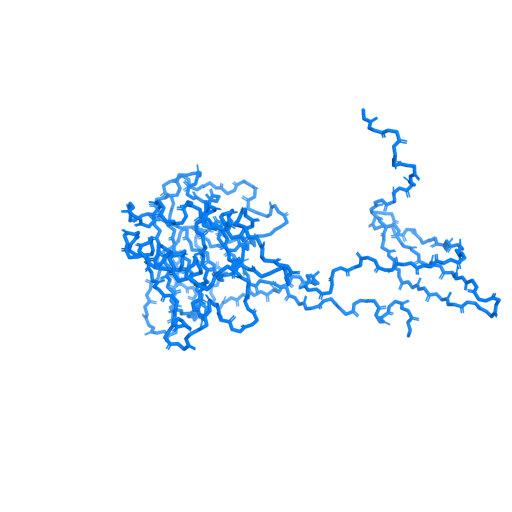 O . LEU A 1 117 ? 0.061 0.411 10.149 1.00 98.12 117 LEU A O 1
ATOM 944 N N . GLY A 1 118 ? 0.579 2.484 10.822 1.00 95.31 118 GLY A N 1
ATOM 945 C CA . GLY A 1 118 ? 1.947 2.477 10.310 1.00 95.31 118 GLY A CA 1
ATOM 946 C C . GLY A 1 118 ? 2.979 2.431 11.433 1.00 95.31 118 GLY A C 1
ATOM 947 O O . GLY A 1 118 ? 2.802 3.055 12.463 1.00 95.31 118 GLY A O 1
ATOM 948 N N . ARG A 1 119 ? 4.141 1.809 11.207 1.00 93.88 119 ARG A N 1
ATOM 949 C CA . ARG A 1 119 ? 5.296 1.937 12.135 1.00 93.88 119 ARG A CA 1
ATOM 950 C C . ARG A 1 119 ? 5.913 3.341 12.161 1.00 93.88 119 ARG A C 1
ATOM 952 O O . ARG A 1 119 ? 6.796 3.649 12.947 1.00 93.88 119 ARG A O 1
ATOM 959 N N . ARG A 1 120 ? 5.504 4.159 11.200 1.00 90.44 120 ARG A N 1
ATOM 960 C CA . ARG A 1 120 ? 5.870 5.552 10.982 1.00 90.44 120 ARG A CA 1
ATOM 961 C C . ARG A 1 120 ? 4.751 6.191 10.180 1.00 90.44 120 ARG A C 1
ATOM 963 O O . ARG A 1 120 ? 3.971 5.473 9.545 1.00 90.44 120 ARG A O 1
ATOM 970 N N . ASP A 1 121 ? 4.740 7.514 10.142 1.00 90.06 121 ASP A N 1
ATOM 971 C CA . ASP A 1 121 ? 3.794 8.247 9.313 1.00 90.06 121 ASP A CA 1
ATOM 972 C C . ASP A 1 121 ? 3.895 7.841 7.840 1.00 90.06 121 ASP A C 1
ATOM 974 O O . ASP A 1 121 ? 4.984 7.645 7.295 1.00 90.06 121 ASP A O 1
ATOM 978 N N . GLY A 1 122 ? 2.738 7.719 7.196 1.00 89.00 122 GLY A N 1
ATOM 979 C CA . GLY A 1 122 ? 2.625 7.702 5.745 1.00 89.00 122 GLY A CA 1
ATOM 980 C C . GLY A 1 122 ? 2.284 9.095 5.237 1.00 89.00 122 GLY A C 1
ATOM 981 O O . GLY A 1 122 ? 1.613 9.869 5.915 1.00 89.00 122 GLY A O 1
ATOM 982 N N . THR A 1 123 ? 2.696 9.397 4.011 1.00 94.25 123 THR A N 1
ATOM 983 C CA . THR A 1 123 ? 2.271 10.617 3.320 1.00 94.25 123 THR A CA 1
ATOM 984 C C . THR A 1 123 ? 1.257 10.249 2.243 1.00 94.25 123 THR A C 1
ATOM 986 O O . THR A 1 123 ? 1.571 9.440 1.365 1.00 94.25 123 THR A O 1
ATOM 989 N N . THR A 1 124 ? 0.070 10.853 2.288 1.00 95.31 124 THR A N 1
ATOM 990 C CA . THR A 1 124 ? -0.978 10.726 1.269 1.00 95.31 124 THR A CA 1
ATOM 991 C C . THR A 1 124 ? -1.321 12.087 0.681 1.00 95.31 124 THR A C 1
ATOM 993 O O . THR A 1 124 ? -1.406 13.06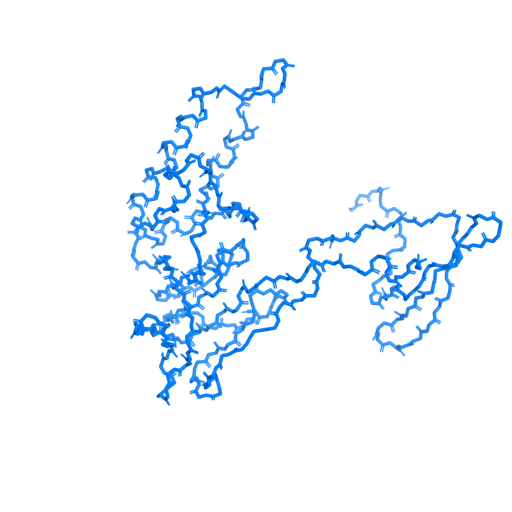5 1.414 1.00 95.31 124 THR A O 1
ATOM 996 N N . CYS A 1 125 ? -1.494 12.163 -0.632 1.00 95.69 125 CYS A N 1
ATOM 997 C CA . CYS A 1 125 ? -1.800 13.370 -1.392 1.00 95.69 125 CYS A CA 1
ATOM 998 C C . CYS A 1 125 ? -3.222 13.295 -1.967 1.00 95.69 125 CYS A C 1
ATOM 1000 O O . CYS A 1 125 ? -3.612 12.231 -2.459 1.00 95.69 125 CYS A O 1
ATOM 1002 N N . PRO A 1 126 ? -4.012 14.382 -1.944 1.00 95.88 126 PRO A N 1
ATOM 1003 C CA . PRO A 1 126 ? -5.207 14.473 -2.769 1.00 95.88 126 PRO A CA 1
ATOM 1004 C C . PRO A 1 126 ? -4.832 14.357 -4.250 1.00 95.88 126 PRO A C 1
ATOM 1006 O O . PRO A 1 126 ? -3.852 14.950 -4.711 1.00 95.88 126 PRO A O 1
ATOM 1009 N N . LYS A 1 127 ? -5.628 13.627 -5.027 1.00 95.12 127 LYS A N 1
ATOM 1010 C CA . LYS A 1 127 ? -5.365 13.364 -6.448 1.00 95.12 127 LYS A CA 1
ATOM 1011 C C . LYS A 1 127 ? -5.275 14.645 -7.263 1.00 95.12 127 LYS A C 1
ATOM 1013 O O . LYS A 1 127 ? -4.484 14.725 -8.196 1.00 95.12 127 LYS A O 1
ATOM 1018 N N . TRP A 1 128 ? -6.072 15.651 -6.921 1.00 94.00 128 TRP A N 1
ATOM 1019 C CA . TRP A 1 128 ? -6.062 16.926 -7.630 1.00 94.00 128 TRP A CA 1
ATOM 1020 C C . TRP A 1 128 ? -4.763 17.718 -7.395 1.00 94.00 128 TRP A C 1
ATOM 1022 O O . TRP A 1 128 ? -4.281 18.354 -8.329 1.00 94.00 128 TRP A O 1
ATOM 1032 N N . ILE A 1 129 ? -4.150 17.632 -6.206 1.00 94.06 129 ILE A N 1
ATOM 1033 C CA . ILE A 1 129 ? -2.838 18.247 -5.930 1.00 94.06 129 ILE A CA 1
ATOM 1034 C C . ILE A 1 129 ? -1.748 17.522 -6.718 1.00 94.06 129 ILE A C 1
ATOM 1036 O O . ILE A 1 129 ? -0.930 18.173 -7.370 1.00 94.06 129 ILE A O 1
ATOM 1040 N N . ASP A 1 130 ? -1.772 16.185 -6.709 1.00 92.50 130 ASP A N 1
ATOM 1041 C CA . ASP A 1 130 ? -0.863 15.359 -7.510 1.00 92.50 130 ASP A CA 1
ATOM 1042 C C . ASP A 1 130 ? -0.976 15.705 -9.005 1.00 92.50 130 ASP A C 1
ATOM 1044 O O . ASP A 1 130 ? 0.022 15.968 -9.667 1.00 92.50 130 ASP A O 1
ATOM 1048 N N . MET A 1 131 ? -2.199 15.847 -9.525 1.00 91.94 131 MET A N 1
ATOM 1049 C CA . MET A 1 131 ? -2.446 16.251 -10.912 1.00 91.94 131 MET A CA 1
ATOM 1050 C C . MET A 1 131 ? -1.896 17.650 -11.227 1.00 91.94 131 MET A C 1
ATOM 1052 O O . MET A 1 131 ? -1.244 17.837 -12.255 1.00 91.94 131 MET A O 1
ATOM 1056 N N . ILE A 1 132 ? -2.114 18.636 -10.350 1.00 90.19 132 ILE A N 1
ATOM 1057 C CA . ILE A 1 132 ? -1.568 19.990 -10.526 1.00 90.19 132 ILE A CA 1
ATOM 1058 C C . ILE A 1 132 ? -0.037 19.956 -10.575 1.00 90.19 132 ILE A C 1
ATOM 1060 O O . ILE A 1 132 ? 0.558 20.695 -11.359 1.00 90.19 132 ILE A O 1
ATOM 1064 N N . ALA A 1 133 ? 0.620 19.085 -9.804 1.00 86.81 133 ALA A N 1
ATOM 1065 C CA . ALA A 1 133 ? 2.075 18.967 -9.836 1.00 86.81 133 ALA A CA 1
ATOM 1066 C C . ALA A 1 133 ? 2.612 18.660 -11.248 1.00 86.81 133 ALA A C 1
ATOM 1068 O O . ALA A 1 133 ? 3.668 19.187 -11.599 1.00 86.81 133 ALA A O 1
ATOM 1069 N N . PHE A 1 134 ? 1.861 17.905 -12.061 1.00 86.25 134 PHE A N 1
ATOM 1070 C CA . PHE A 1 134 ? 2.205 17.570 -13.450 1.00 86.25 134 PHE A CA 1
ATOM 1071 C C . PHE A 1 134 ? 1.716 18.579 -14.495 1.00 86.25 134 PHE A C 1
ATOM 1073 O O . PHE A 1 134 ? 2.312 18.676 -15.563 1.00 86.25 134 PHE A O 1
ATOM 1080 N N . LEU A 1 135 ? 0.627 19.304 -14.223 1.00 89.75 135 LEU A N 1
ATOM 1081 C CA . LEU A 1 135 ? 0.030 20.243 -15.183 1.00 89.75 135 LEU A CA 1
ATOM 1082 C C . LEU A 1 135 ? 0.610 21.661 -15.106 1.00 89.75 135 LEU A C 1
ATOM 1084 O O . LEU A 1 135 ? 0.326 22.486 -15.976 1.00 89.75 135 LEU A O 1
ATOM 1088 N N . ARG A 1 136 ? 1.381 21.980 -14.061 1.00 90.31 136 ARG A N 1
ATOM 1089 C CA . ARG A 1 136 ? 1.953 23.320 -13.896 1.00 90.31 136 ARG A CA 1
ATOM 1090 C C . ARG A 1 136 ? 2.977 23.637 -14.992 1.00 90.31 136 ARG A C 1
ATOM 1092 O O . ARG A 1 136 ? 3.728 22.747 -15.389 1.00 90.31 136 ARG A O 1
ATOM 1099 N N . PRO A 1 137 ? 3.056 24.908 -15.432 1.00 90.94 137 PRO A N 1
ATOM 1100 C CA . PRO A 1 137 ? 4.071 25.341 -16.379 1.00 90.94 137 PRO A CA 1
ATOM 1101 C C . PRO A 1 137 ? 5.479 24.994 -15.895 1.00 90.94 137 PRO A C 1
ATOM 1103 O O . PRO A 1 137 ? 5.805 25.177 -14.716 1.00 90.94 137 PRO A O 1
ATOM 1106 N N . LEU A 1 138 ? 6.292 24.519 -16.831 1.00 93.94 138 LEU A N 1
ATOM 1107 C CA . LEU A 1 138 ? 7.712 24.275 -16.640 1.00 93.94 138 LEU A CA 1
ATOM 1108 C C . LEU A 1 138 ? 8.504 25.428 -17.255 1.00 93.94 138 LEU A C 1
ATOM 1110 O O . LEU A 1 138 ? 8.103 25.977 -18.283 1.00 93.94 138 LEU A O 1
ATOM 1114 N N . ASP A 1 139 ? 9.615 25.792 -16.626 1.00 92.81 139 ASP A N 1
ATOM 1115 C CA . ASP A 1 139 ? 10.601 26.680 -17.234 1.00 92.81 139 ASP A CA 1
ATOM 1116 C C . ASP A 1 139 ? 11.461 25.942 -18.280 1.00 92.81 139 ASP A C 1
ATOM 1118 O O . ASP A 1 139 ? 11.297 24.746 -18.539 1.00 92.81 139 ASP A O 1
ATOM 1122 N N . GLU A 1 140 ? 12.398 26.664 -18.893 1.00 95.50 140 GLU A N 1
ATOM 1123 C CA . GLU A 1 140 ? 13.352 26.124 -19.874 1.00 95.50 140 GLU A CA 1
ATOM 1124 C C . GLU A 1 140 ? 14.226 24.976 -19.333 1.00 95.50 140 GLU A C 1
ATOM 1126 O O . GLU A 1 140 ? 14.753 24.184 -20.113 1.00 95.50 140 GLU A O 1
ATOM 1131 N N . ASN A 1 141 ? 14.335 24.845 -18.007 1.00 94.62 141 ASN A N 1
ATOM 1132 C CA . ASN A 1 141 ? 15.079 23.793 -17.317 1.00 94.62 141 ASN A CA 1
ATOM 1133 C C . ASN A 1 141 ? 14.176 22.642 -16.847 1.00 94.62 141 ASN A C 1
ATOM 1135 O O . ASN A 1 141 ? 14.623 21.781 -16.086 1.00 94.62 141 ASN A O 1
ATOM 1139 N N . LEU A 1 142 ? 12.916 22.607 -17.294 1.00 91.00 142 LEU A N 1
ATOM 1140 C CA . LEU A 1 142 ? 11.908 21.624 -16.895 1.00 91.00 142 LEU A CA 1
ATOM 1141 C C . LEU A 1 142 ? 11.571 21.672 -15.394 1.00 91.00 142 LEU A C 1
ATOM 1143 O O . LEU A 1 142 ? 11.197 20.655 -14.803 1.00 91.00 142 LEU A O 1
ATOM 1147 N N . LEU A 1 143 ? 11.686 22.844 -14.764 1.00 89.94 143 LEU A N 1
ATOM 1148 C CA . LEU A 1 143 ? 11.360 23.050 -13.355 1.00 89.94 143 LEU A CA 1
ATOM 1149 C C . LEU A 1 143 ? 10.041 23.809 -13.193 1.00 89.94 143 LEU A C 1
ATOM 1151 O O . LEU A 1 143 ? 9.734 24.757 -13.910 1.00 89.94 143 LEU A O 1
ATOM 1155 N N . THR A 1 144 ? 9.260 23.414 -12.189 1.00 90.69 144 THR A N 1
ATOM 1156 C CA . THR A 1 144 ? 8.075 24.164 -11.747 1.00 90.69 144 THR A CA 1
ATOM 1157 C C . THR A 1 144 ? 8.472 25.325 -10.834 1.00 90.69 144 THR A C 1
ATOM 1159 O O . THR A 1 144 ? 9.412 25.195 -10.044 1.00 90.69 144 THR A O 1
ATOM 1162 N N . SER A 1 145 ? 7.701 26.417 -10.839 1.00 91.88 145 SER A N 1
ATOM 1163 C CA . SER A 1 145 ? 7.970 27.582 -9.983 1.00 91.88 145 SER A CA 1
ATOM 1164 C C . SER A 1 145 ? 7.979 27.247 -8.480 1.00 91.88 145 SER A C 1
ATOM 1166 O O . SER A 1 145 ? 7.142 26.498 -7.966 1.00 91.88 145 SER A O 1
ATOM 1168 N N . LYS A 1 146 ? 8.917 27.853 -7.735 1.00 90.50 146 LYS A N 1
ATOM 1169 C CA . LYS A 1 146 ? 9.025 27.673 -6.274 1.00 90.50 146 LYS A CA 1
ATOM 1170 C C . LYS A 1 146 ? 7.787 28.181 -5.531 1.00 90.50 146 LYS A C 1
ATOM 1172 O O . LYS A 1 146 ? 7.321 27.518 -4.612 1.00 90.50 146 LYS A O 1
ATOM 1177 N N . SER A 1 147 ? 7.236 29.323 -5.945 1.00 91.38 147 SER A N 1
ATOM 1178 C CA . SER A 1 147 ? 5.999 29.877 -5.378 1.00 91.38 147 SER A CA 1
ATOM 1179 C C . SER A 1 147 ? 4.817 28.931 -5.564 1.00 91.38 147 SER A C 1
ATOM 1181 O O . SER A 1 147 ? 4.091 28.668 -4.610 1.00 91.38 147 SER A O 1
ATOM 1183 N N . GLY A 1 148 ? 4.679 28.336 -6.752 1.00 90.94 148 GLY A N 1
ATOM 1184 C CA . GLY A 1 148 ? 3.667 27.318 -7.008 1.00 90.94 148 GLY A CA 1
ATOM 1185 C C . GLY A 1 148 ? 3.828 26.096 -6.106 1.00 90.94 148 GLY A C 1
ATOM 1186 O O . GLY A 1 148 ? 2.830 25.548 -5.653 1.00 90.94 148 GLY A O 1
ATOM 1187 N N . ASN A 1 149 ? 5.063 25.659 -5.826 1.00 89.25 149 ASN A N 1
ATOM 1188 C CA . ASN A 1 149 ? 5.316 24.537 -4.911 1.00 89.25 149 ASN A CA 1
ATOM 1189 C C . ASN A 1 149 ? 4.864 24.846 -3.483 1.00 89.25 149 ASN A C 1
ATOM 1191 O O . ASN A 1 149 ? 4.250 23.988 -2.854 1.00 89.25 149 ASN A O 1
ATOM 1195 N N . MET A 1 150 ? 5.133 26.060 -2.996 1.00 90.75 150 MET A N 1
ATOM 1196 C CA . MET A 1 150 ? 4.708 26.485 -1.660 1.00 90.75 150 MET A CA 1
ATOM 1197 C C . MET A 1 150 ? 3.183 26.519 -1.541 1.00 90.75 150 MET A C 1
ATOM 1199 O O . MET A 1 150 ? 2.650 25.939 -0.604 1.00 90.75 150 MET A O 1
ATOM 1203 N N . ILE A 1 151 ? 2.485 27.095 -2.528 1.00 92.88 151 ILE A N 1
ATOM 1204 C CA . ILE A 1 151 ? 1.014 27.148 -2.544 1.00 92.88 151 ILE A CA 1
ATOM 1205 C C . ILE A 1 151 ? 0.419 25.734 -2.567 1.00 92.88 151 ILE A C 1
ATOM 1207 O O . ILE A 1 151 ? -0.455 25.415 -1.768 1.00 92.88 151 ILE A O 1
ATOM 1211 N N . SER A 1 152 ? 0.906 24.856 -3.453 1.00 92.94 152 SER A N 1
ATOM 1212 C CA . SER A 1 152 ? 0.409 23.475 -3.525 1.00 92.94 152 SER A CA 1
ATOM 1213 C C . SER A 1 152 ? 0.639 22.706 -2.222 1.00 92.94 152 SER A C 1
ATOM 1215 O O . SER A 1 152 ? -0.229 21.940 -1.811 1.00 92.94 152 SER A O 1
ATOM 1217 N N . PHE A 1 153 ? 1.784 22.910 -1.564 1.00 93.00 153 PHE A N 1
ATOM 1218 C CA . PHE A 1 153 ? 2.077 22.261 -0.290 1.00 93.00 153 PHE A CA 1
ATOM 1219 C C . PHE A 1 153 ? 1.218 22.813 0.854 1.00 93.00 153 PHE A C 1
ATOM 1221 O O . PHE A 1 153 ? 0.678 22.027 1.622 1.00 93.00 153 PHE A O 1
ATOM 1228 N N . GLU A 1 154 ? 1.001 24.126 0.925 1.00 94.69 154 GLU A N 1
ATOM 1229 C CA . GLU A 1 154 ? 0.101 24.739 1.909 1.00 94.69 154 GLU A CA 1
ATOM 1230 C C . GLU A 1 154 ? -1.337 24.221 1.758 1.00 94.69 154 GLU A C 1
ATOM 1232 O O . GLU A 1 154 ? -1.957 23.796 2.734 1.00 94.69 154 GLU A O 1
ATOM 1237 N N . CYS A 1 155 ? -1.858 24.158 0.526 1.00 95.69 155 CYS A N 1
ATOM 1238 C CA . CYS A 1 155 ? -3.160 23.546 0.258 1.00 95.69 155 CYS A CA 1
ATOM 1239 C C . CYS A 1 155 ? -3.209 22.088 0.730 1.00 95.69 155 CYS A C 1
ATOM 1241 O O . CYS A 1 155 ? -4.202 21.659 1.315 1.00 95.69 155 CYS A O 1
ATOM 1243 N N . TRP A 1 156 ? -2.134 21.332 0.511 1.00 96.12 156 TRP A N 1
ATOM 1244 C CA . TRP A 1 156 ? -2.041 19.946 0.952 1.00 96.12 156 TRP A CA 1
ATOM 1245 C C . TRP A 1 156 ? -2.071 19.822 2.483 1.00 96.12 156 TRP A C 1
ATOM 1247 O O . TRP A 1 156 ? -2.800 18.986 3.021 1.00 96.12 156 TRP A O 1
ATOM 1257 N N . GLN A 1 157 ? -1.341 20.681 3.195 1.00 95.81 157 GLN A N 1
ATOM 1258 C CA . GLN A 1 157 ? -1.365 20.744 4.658 1.00 95.81 157 GLN A CA 1
ATOM 1259 C C . GLN A 1 157 ? -2.765 21.085 5.187 1.00 95.81 157 GLN A C 1
ATOM 1261 O O . GLN A 1 157 ? -3.233 20.452 6.136 1.00 95.81 157 GLN A O 1
ATOM 1266 N N . ASN A 1 158 ? -3.461 22.021 4.538 1.00 96.75 158 ASN A N 1
ATOM 1267 C CA . ASN A 1 158 ? -4.836 22.370 4.887 1.00 96.75 158 ASN A CA 1
ATOM 1268 C C . ASN A 1 158 ? -5.791 21.188 4.685 1.00 96.75 158 ASN A C 1
ATOM 1270 O O . ASN A 1 158 ? -6.585 20.913 5.576 1.00 96.75 158 ASN A O 1
ATOM 1274 N N . CYS A 1 159 ? -5.649 20.403 3.609 1.00 97.38 159 CYS A N 1
ATOM 1275 C CA . CYS A 1 159 ? -6.446 19.184 3.440 1.00 97.38 159 CYS A CA 1
ATOM 1276 C C . CYS A 1 159 ? -6.260 18.194 4.599 1.00 97.38 159 CYS A C 1
ATOM 1278 O O . CYS A 1 159 ? -7.237 17.605 5.051 1.00 97.38 159 CYS A O 1
ATOM 1280 N N . TYR A 1 160 ? -5.031 18.010 5.097 1.00 97.50 160 TYR A N 1
ATOM 1281 C CA . TYR A 1 160 ? -4.785 17.165 6.273 1.00 97.50 160 TYR A CA 1
ATOM 1282 C C . TYR A 1 160 ? -5.502 17.694 7.513 1.00 97.50 160 TYR A C 1
ATOM 1284 O O . TYR A 1 160 ? -6.166 16.928 8.211 1.00 97.50 160 TYR A O 1
ATOM 1292 N N . LYS A 1 161 ? -5.377 18.999 7.766 1.00 96.81 161 LYS A N 1
ATOM 1293 C CA . LYS A 1 161 ? -5.996 19.667 8.910 1.00 96.81 161 LYS A CA 1
ATOM 1294 C C . LYS A 1 161 ? -7.520 19.560 8.864 1.00 96.81 161 LYS A C 1
ATOM 1296 O O . LYS A 1 161 ? -8.118 19.145 9.851 1.00 96.81 161 LYS A O 1
ATOM 1301 N N . ASP A 1 162 ? -8.124 19.897 7.729 1.00 97.31 162 ASP A N 1
ATOM 1302 C CA . ASP A 1 162 ? -9.576 19.886 7.551 1.00 97.31 162 ASP A CA 1
ATOM 1303 C C . ASP A 1 162 ? -10.131 18.468 7.701 1.00 97.31 162 ASP A C 1
ATOM 1305 O O . ASP A 1 162 ? -11.141 18.260 8.365 1.00 97.31 162 ASP A O 1
ATOM 1309 N N . ALA A 1 163 ? -9.429 17.472 7.155 1.00 97.69 163 ALA A N 1
ATOM 1310 C CA . ALA A 1 163 ? -9.801 16.069 7.274 1.00 97.69 163 ALA A CA 1
ATOM 1311 C C . ALA A 1 163 ? -9.493 15.446 8.650 1.00 97.69 163 ALA A C 1
ATOM 1313 O O . ALA A 1 163 ? -9.699 14.248 8.822 1.00 97.69 163 ALA A O 1
ATOM 1314 N N . GLY A 1 164 ? -8.950 16.201 9.613 1.00 96.38 164 GLY A N 1
ATOM 1315 C CA . GLY A 1 164 ? -8.558 15.663 10.920 1.00 96.38 164 GLY A CA 1
ATOM 1316 C C . GLY A 1 164 ? -7.494 14.562 10.836 1.00 96.38 164 GLY A C 1
ATOM 1317 O O . GLY A 1 164 ? -7.386 13.726 11.733 1.00 96.38 164 GLY A O 1
ATOM 1318 N N . LEU A 1 165 ? -6.717 14.526 9.750 1.00 95.81 165 LEU A N 1
ATOM 1319 C CA . LEU A 1 165 ? -5.698 13.511 9.537 1.00 95.81 165 LEU A CA 1
ATOM 1320 C C . LEU A 1 165 ? -4.407 13.883 10.256 1.00 95.81 165 LEU A C 1
ATOM 1322 O O . LEU A 1 165 ? -3.963 15.031 10.252 1.00 95.81 165 LEU A O 1
ATOM 1326 N N . ARG A 1 166 ? -3.743 12.862 10.798 1.00 93.75 166 ARG A N 1
ATOM 1327 C CA . ARG A 1 166 ? -2.401 12.990 11.357 1.00 93.75 166 ARG A CA 1
ATOM 1328 C C . ARG A 1 166 ? -1.426 13.501 10.291 1.00 93.75 166 ARG A C 1
ATOM 1330 O O . ARG A 1 166 ? -1.215 12.841 9.275 1.00 93.75 166 ARG A O 1
ATOM 1337 N N . THR A 1 167 ? -0.821 14.661 10.532 1.00 94.00 167 THR A N 1
ATOM 1338 C CA . THR A 1 167 ? 0.200 15.240 9.649 1.00 94.00 167 THR A CA 1
ATOM 1339 C C . THR A 1 167 ? 1.505 14.442 9.731 1.00 94.00 167 THR A C 1
ATOM 1341 O O . THR A 1 167 ? 1.921 14.120 10.846 1.00 94.00 167 THR A O 1
ATOM 1344 N N . PRO A 1 168 ? 2.187 14.157 8.605 1.00 93.81 168 PRO A N 1
ATOM 1345 C CA . PRO A 1 168 ? 3.448 13.425 8.626 1.00 93.81 168 PRO A CA 1
ATOM 1346 C C . PRO A 1 168 ? 4.540 14.168 9.391 1.00 93.81 168 PRO A C 1
ATOM 1348 O O . PRO A 1 168 ? 4.852 15.317 9.077 1.00 93.81 168 PRO A O 1
ATOM 1351 N N . ASP A 1 169 ? 5.195 13.483 10.328 1.00 92.62 169 ASP A N 1
ATOM 1352 C CA . ASP A 1 169 ? 6.259 14.077 11.132 1.00 92.62 169 ASP A CA 1
ATOM 1353 C C . ASP A 1 169 ? 7.393 14.660 10.288 1.00 92.62 169 ASP A C 1
ATOM 1355 O O . ASP A 1 169 ? 7.906 15.719 10.619 1.00 92.62 169 ASP A O 1
ATOM 1359 N N . CYS A 1 170 ? 7.756 14.028 9.170 1.00 91.75 170 CYS A N 1
ATOM 1360 C CA . CYS A 1 170 ? 8.871 14.470 8.328 1.00 91.75 170 CYS A CA 1
ATOM 1361 C C . CYS A 1 170 ? 8.686 15.878 7.727 1.00 91.75 170 CYS A C 1
ATOM 1363 O O . CYS A 1 170 ? 9.649 16.469 7.241 1.00 91.75 170 CYS A O 1
ATOM 1365 N N . TRP A 1 171 ? 7.469 16.432 7.758 1.00 93.75 171 TRP A N 1
ATOM 1366 C CA . TRP A 1 171 ? 7.202 17.798 7.308 1.00 93.75 171 TRP A CA 1
ATOM 1367 C C . TRP A 1 171 ? 7.915 18.842 8.173 1.00 93.75 171 TRP A C 1
ATOM 1369 O O . TRP A 1 171 ? 8.332 19.870 7.642 1.00 93.75 171 TRP A O 1
ATOM 1379 N N . LYS A 1 172 ? 8.136 18.562 9.467 1.00 91.38 172 LYS A N 1
ATOM 1380 C CA . LYS A 1 172 ? 8.917 19.443 10.359 1.00 91.38 172 LYS A CA 1
ATOM 1381 C C . LYS A 1 172 ? 10.393 19.530 9.962 1.00 91.38 172 LYS A C 1
ATOM 1383 O O . LYS A 1 172 ? 11.037 20.538 10.224 1.00 91.38 172 LYS A O 1
ATOM 1388 N N . ASP A 1 173 ? 10.878 18.517 9.248 1.00 91.12 173 ASP A N 1
ATOM 1389 C CA . ASP A 1 173 ? 12.242 18.434 8.723 1.00 91.12 173 ASP A CA 1
ATOM 1390 C C . ASP A 1 173 ? 12.342 18.952 7.273 1.00 91.12 173 ASP A C 1
ATOM 1392 O O . ASP A 1 173 ? 13.365 18.784 6.611 1.00 91.12 173 ASP A O 1
ATOM 1396 N N . GLY A 1 174 ? 11.265 19.539 6.734 1.00 87.88 174 GLY A N 1
ATOM 1397 C CA . GLY A 1 174 ? 11.205 20.023 5.351 1.00 87.88 174 GLY A CA 1
ATOM 1398 C C . GLY A 1 174 ? 11.123 18.914 4.294 1.00 87.88 174 GLY A C 1
ATOM 1399 O O . GLY A 1 174 ? 11.304 19.177 3.104 1.00 87.88 174 GLY A O 1
ATOM 1400 N N . LEU A 1 175 ? 10.850 17.669 4.696 1.00 89.94 175 LEU A N 1
ATOM 1401 C CA . LEU A 1 175 ? 10.709 16.537 3.784 1.00 89.94 175 LEU A CA 1
ATOM 1402 C C . LEU A 1 175 ? 9.240 16.316 3.434 1.00 89.94 175 LEU A C 1
ATOM 1404 O O . LEU A 1 175 ? 8.409 16.181 4.321 1.00 89.94 175 LEU A O 1
ATOM 1408 N N . LEU A 1 176 ? 8.919 16.144 2.148 1.00 89.50 176 LEU A N 1
ATOM 1409 C CA . LEU A 1 176 ? 7.546 15.824 1.723 1.00 89.50 176 LEU A CA 1
ATOM 1410 C C . LEU A 1 176 ? 7.064 14.458 2.226 1.00 89.50 176 LEU A C 1
ATOM 1412 O O . LEU A 1 176 ? 5.871 14.264 2.443 1.00 89.50 176 LEU A O 1
ATOM 1416 N N . LYS A 1 177 ? 7.985 13.501 2.374 1.00 90.81 177 LYS A N 1
ATOM 1417 C CA . LYS A 1 177 ? 7.693 12.112 2.736 1.00 90.81 177 LYS A CA 1
ATOM 1418 C C . LYS A 1 177 ? 8.844 11.485 3.524 1.00 90.81 177 LYS A C 1
ATOM 1420 O O . LYS A 1 177 ? 9.997 11.873 3.306 1.00 90.81 177 LYS A O 1
ATOM 1425 N N . PRO A 1 178 ? 8.582 10.442 4.328 1.00 88.62 178 PRO A N 1
ATOM 1426 C CA . PRO A 1 178 ? 9.643 9.715 5.007 1.00 88.62 178 PRO A CA 1
ATOM 1427 C C . PRO A 1 178 ? 10.651 9.079 4.028 1.00 88.62 178 PRO A C 1
ATOM 1429 O O . PRO A 1 178 ? 10.295 8.712 2.894 1.00 88.62 178 PRO A O 1
ATOM 1432 N N . PRO A 1 179 ? 11.905 8.857 4.462 1.00 84.50 179 PRO A N 1
ATOM 1433 C CA . PRO A 1 179 ? 12.896 8.123 3.680 1.00 84.50 179 PRO A CA 1
ATOM 1434 C C . PRO A 1 179 ? 12.387 6.738 3.262 1.00 84.50 179 PRO A C 1
ATOM 1436 O O . PRO A 1 179 ? 11.738 6.034 4.040 1.00 84.50 179 PRO A O 1
ATOM 1439 N N . ASN A 1 180 ? 12.688 6.314 2.032 1.00 79.50 180 ASN A N 1
ATOM 1440 C CA . ASN A 1 180 ? 12.248 5.023 1.478 1.00 79.50 180 ASN A CA 1
ATOM 1441 C C . ASN A 1 180 ? 10.720 4.807 1.501 1.00 79.50 180 ASN A C 1
ATOM 1443 O O . ASN A 1 180 ? 10.251 3.675 1.590 1.00 79.50 180 ASN A O 1
ATOM 1447 N N . HIS A 1 181 ? 9.944 5.890 1.451 1.00 82.75 181 HIS A N 1
ATOM 1448 C CA . HIS A 1 181 ? 8.490 5.865 1.308 1.00 82.75 181 HIS A CA 1
ATOM 1449 C C . HIS A 1 181 ? 8.078 6.459 -0.045 1.00 82.75 181 HIS A C 1
ATOM 1451 O O . HIS A 1 181 ? 8.803 7.287 -0.601 1.00 82.75 181 HIS A O 1
ATOM 1457 N N . THR A 1 182 ? 6.922 6.069 -0.572 1.00 85.88 182 THR A N 1
ATOM 1458 C CA . THR A 1 182 ? 6.290 6.708 -1.741 1.00 85.88 182 THR A CA 1
ATOM 1459 C C . THR A 1 182 ? 5.101 7.530 -1.259 1.00 85.88 182 THR A C 1
ATOM 1461 O O . THR A 1 182 ? 4.439 7.115 -0.315 1.00 85.88 182 THR A O 1
ATOM 1464 N N . ILE A 1 183 ? 4.832 8.688 -1.859 1.00 91.69 183 ILE A N 1
ATOM 1465 C CA . ILE A 1 183 ? 3.593 9.418 -1.562 1.00 91.69 183 ILE A CA 1
ATOM 1466 C C . ILE A 1 183 ? 2.433 8.596 -2.123 1.00 91.69 183 ILE A C 1
ATOM 1468 O O . ILE A 1 183 ? 2.425 8.266 -3.308 1.00 91.69 183 ILE A O 1
ATOM 1472 N N . SER A 1 184 ? 1.499 8.214 -1.262 1.00 94.31 184 SER A N 1
ATOM 1473 C CA . SER A 1 184 ? 0.239 7.606 -1.683 1.00 94.31 184 SER A CA 1
ATOM 1474 C C . SER A 1 184 ? -0.688 8.699 -2.203 1.00 94.31 184 SER A C 1
ATOM 1476 O O . SER A 1 184 ? -0.554 9.852 -1.809 1.00 94.31 184 SER A O 1
ATOM 1478 N N . VAL A 1 185 ? -1.635 8.363 -3.071 1.00 94.75 185 VAL A N 1
ATOM 1479 C CA . VAL A 1 185 ? -2.627 9.324 -3.566 1.00 94.75 185 VAL A CA 1
ATOM 1480 C C . VAL A 1 185 ? -4.009 8.782 -3.242 1.00 94.75 185 VAL A C 1
ATOM 1482 O O . VAL A 1 185 ? -4.326 7.664 -3.635 1.00 94.75 185 VAL A O 1
ATOM 1485 N N . SER A 1 186 ? -4.819 9.531 -2.497 1.00 95.69 186 SER A N 1
ATOM 1486 C CA . SER A 1 186 ? -6.164 9.088 -2.114 1.00 95.69 186 SER A CA 1
ATOM 1487 C C . SER A 1 186 ? -7.028 10.257 -1.664 1.00 95.69 186 SER A C 1
ATOM 1489 O O . SER A 1 186 ? -6.851 10.755 -0.557 1.00 95.69 186 SER A O 1
ATOM 1491 N N . ASP A 1 187 ? -8.005 10.651 -2.486 1.00 96.75 187 ASP A N 1
ATOM 1492 C CA . ASP A 1 187 ? -9.041 11.615 -2.081 1.00 96.75 187 ASP A CA 1
ATOM 1493 C C . ASP A 1 187 ? -9.953 11.026 -0.997 1.00 96.75 187 ASP A C 1
ATOM 1495 O O . ASP A 1 187 ? -10.361 11.717 -0.065 1.00 96.75 187 ASP A O 1
ATOM 1499 N N . VAL A 1 188 ? -10.220 9.718 -1.087 1.00 97.31 188 VAL A N 1
ATOM 1500 C CA . VAL A 1 188 ? -11.088 8.992 -0.152 1.00 97.31 188 VAL A CA 1
ATOM 1501 C C . VAL A 1 188 ? -10.546 9.046 1.272 1.00 97.31 188 VAL A C 1
ATOM 1503 O O . VAL A 1 188 ? -11.336 9.180 2.196 1.00 97.31 188 VAL A O 1
ATOM 1506 N N . ALA A 1 189 ? -9.224 9.019 1.470 1.00 97.25 189 ALA A N 1
ATOM 1507 C CA . ALA A 1 189 ? -8.642 9.179 2.802 1.00 97.25 189 ALA A CA 1
ATOM 1508 C C . ALA A 1 189 ? -9.008 10.534 3.437 1.00 97.25 189 ALA A C 1
ATOM 1510 O O . ALA A 1 189 ? -9.354 10.580 4.614 1.00 97.25 189 ALA A O 1
ATOM 1511 N N . PHE A 1 190 ? -8.984 11.624 2.664 1.00 98.12 190 PHE A N 1
ATOM 1512 C CA . PHE A 1 190 ? -9.338 12.956 3.165 1.00 98.12 190 PHE A CA 1
ATOM 1513 C C . PHE A 1 190 ? -10.837 13.087 3.425 1.00 98.12 190 PHE A C 1
ATOM 1515 O O . PHE A 1 190 ? -11.235 13.546 4.491 1.00 98.12 190 PHE A O 1
ATOM 1522 N N . VAL A 1 191 ? -11.677 12.633 2.492 1.00 97.88 191 VAL A N 1
ATOM 1523 C CA . VAL A 1 191 ? -13.137 12.667 2.668 1.00 97.88 191 VAL A CA 1
ATOM 1524 C C . VAL A 1 191 ? -13.558 11.801 3.860 1.00 97.88 191 VAL A C 1
ATOM 1526 O O . VAL A 1 191 ? -14.325 12.244 4.710 1.00 97.88 191 VAL A O 1
ATOM 1529 N N . ALA A 1 192 ? -13.026 10.583 3.972 1.00 98.31 192 ALA A N 1
ATOM 1530 C CA . ALA A 1 192 ? -13.323 9.688 5.087 1.00 98.31 192 ALA A CA 1
ATOM 1531 C C . ALA A 1 192 ? -12.812 10.242 6.423 1.00 98.31 192 ALA A C 1
ATOM 1533 O O . ALA A 1 192 ? -13.523 10.135 7.421 1.00 98.31 192 ALA A O 1
ATOM 1534 N N . GLY A 1 193 ? -11.623 10.854 6.442 1.00 98.19 193 GLY A N 1
ATOM 1535 C CA . GLY A 1 193 ? -11.087 11.536 7.621 1.00 98.19 193 GLY A CA 1
ATOM 1536 C C . GLY A 1 193 ? -12.003 12.663 8.091 1.00 98.19 193 GLY A C 1
ATOM 1537 O O . GLY A 1 193 ? -12.421 12.670 9.246 1.00 98.19 193 GLY A O 1
ATOM 1538 N N . PHE A 1 194 ? -12.416 13.542 7.170 1.00 98.31 194 PHE A N 1
ATOM 1539 C CA . PHE A 1 194 ? -13.345 14.643 7.451 1.00 98.31 194 PHE A CA 1
ATOM 1540 C C . PHE A 1 194 ? -14.659 14.157 8.086 1.00 98.31 194 PHE A C 1
ATOM 1542 O O . PHE A 1 194 ? -15.209 14.805 8.972 1.00 98.31 194 PHE A O 1
ATOM 1549 N N . HIS A 1 195 ? -15.148 12.987 7.669 1.00 98.12 195 HIS A N 1
ATOM 1550 C CA . HIS A 1 195 ? -16.356 12.367 8.218 1.00 98.12 195 HIS A CA 1
ATOM 1551 C C . HIS A 1 195 ? -16.118 11.480 9.455 1.00 98.12 195 HIS A C 1
ATOM 1553 O O . HIS A 1 195 ? -17.064 10.864 9.945 1.00 98.12 195 HIS A O 1
ATOM 1559 N N . GLY A 1 196 ? -14.887 11.381 9.964 1.00 97.88 196 GLY A N 1
ATOM 1560 C CA . GLY A 1 196 ? -14.545 10.537 11.115 1.00 97.88 196 GLY A CA 1
ATOM 1561 C C . GLY A 1 196 ? -14.618 9.030 10.839 1.00 97.88 196 GLY A C 1
ATOM 1562 O O . GLY A 1 196 ? -14.702 8.234 11.770 1.00 97.88 196 GLY A O 1
ATOM 1563 N N . LEU A 1 197 ? -14.604 8.623 9.567 1.00 98.56 197 LEU A N 1
ATOM 1564 C CA . LEU A 1 197 ? -14.641 7.221 9.133 1.00 98.56 197 LEU A CA 1
ATOM 1565 C C . LEU A 1 197 ? -13.242 6.613 8.980 1.00 98.56 197 LEU A C 1
ATOM 1567 O O . LEU A 1 197 ? -13.108 5.400 8.815 1.00 98.56 197 LEU A O 1
ATOM 1571 N N . PHE A 1 198 ? -12.203 7.444 8.998 1.00 98.50 198 PHE A N 1
ATOM 1572 C CA . PHE A 1 198 ? -10.827 7.024 8.798 1.00 98.50 198 PHE A CA 1
ATOM 1573 C C . PHE A 1 198 ? -9.874 7.783 9.719 1.00 98.50 198 PHE A C 1
ATOM 1575 O O . PHE A 1 198 ? -9.987 8.997 9.873 1.00 98.50 198 PHE A O 1
ATOM 1582 N N . LYS A 1 199 ? -8.883 7.071 10.262 1.00 97.50 199 LYS A N 1
ATOM 1583 C CA . LYS A 1 199 ? -7.727 7.672 10.935 1.00 97.50 199 LYS A CA 1
ATOM 1584 C C . LYS A 1 199 ? -6.432 6.940 10.598 1.00 97.50 199 LYS A C 1
ATOM 1586 O O . LYS A 1 199 ? -6.431 5.738 10.319 1.00 97.50 199 LYS A O 1
ATOM 1591 N N . LEU A 1 200 ? -5.327 7.678 10.673 1.00 96.19 200 LEU A N 1
ATOM 1592 C CA . LEU A 1 200 ? -3.971 7.140 10.628 1.00 96.19 200 LEU A CA 1
ATOM 1593 C C . LEU A 1 200 ? -3.364 7.186 12.028 1.00 96.19 200 LEU A C 1
ATOM 1595 O O . LEU A 1 200 ? -3.343 8.242 12.659 1.00 96.19 200 LEU A O 1
ATOM 1599 N N . GLU A 1 201 ? -2.818 6.059 12.466 1.00 96.19 201 GLU A N 1
ATOM 1600 C CA . GLU A 1 201 ? -2.090 5.931 13.724 1.00 96.19 201 GLU A CA 1
ATOM 1601 C C . GLU A 1 201 ? -0.676 5.404 13.488 1.00 96.19 201 GLU A C 1
ATOM 1603 O O . GLU A 1 201 ? -0.409 4.661 12.536 1.00 96.19 201 GLU A O 1
ATOM 1608 N N . VAL A 1 202 ? 0.236 5.814 14.369 1.00 96.06 202 VAL A N 1
ATOM 1609 C CA . VAL A 1 202 ? 1.606 5.310 14.395 1.00 96.06 202 VAL A CA 1
ATOM 1610 C C . VAL A 1 202 ? 1.747 4.348 15.561 1.00 96.06 202 VAL A C 1
ATOM 1612 O O . VAL A 1 202 ? 1.499 4.726 16.701 1.00 96.06 202 VAL A O 1
ATOM 1615 N N . GLY A 1 203 ? 2.160 3.120 15.274 1.00 96.75 203 GLY A N 1
ATOM 1616 C CA . GLY A 1 203 ? 2.343 2.090 16.283 1.00 96.75 203 GLY A CA 1
ATOM 1617 C C . GLY A 1 203 ? 2.743 0.746 15.690 1.00 96.75 203 GLY A C 1
ATOM 1618 O O . GLY A 1 203 ? 2.829 0.562 14.470 1.00 96.75 203 GLY A O 1
ATOM 1619 N N . GLU A 1 204 ? 2.991 -0.202 16.584 1.00 97.94 204 GLU A N 1
ATOM 1620 C CA . GLU A 1 204 ? 3.319 -1.585 16.260 1.00 97.94 204 GLU A CA 1
ATOM 1621 C C . GLU A 1 204 ? 2.361 -2.513 16.998 1.00 97.94 204 GLU A C 1
ATOM 1623 O O . GLU A 1 204 ? 2.076 -2.301 18.174 1.00 97.94 204 GLU A O 1
ATOM 1628 N N . ILE A 1 205 ? 1.851 -3.523 16.292 1.00 98.50 205 ILE A N 1
ATOM 1629 C CA . ILE A 1 205 ? 1.064 -4.591 16.910 1.00 98.50 205 ILE A CA 1
ATOM 1630 C C . ILE A 1 205 ? 2.020 -5.440 17.739 1.00 98.50 205 ILE A C 1
ATOM 1632 O O . ILE A 1 205 ? 3.017 -5.929 17.205 1.00 98.50 205 ILE A O 1
ATOM 1636 N N . ASP A 1 206 ? 1.685 -5.623 19.010 1.00 98.38 206 ASP A N 1
ATOM 1637 C CA . ASP A 1 206 ? 2.362 -6.563 19.893 1.00 98.38 206 ASP A CA 1
ATOM 1638 C C . ASP A 1 206 ? 1.765 -7.966 19.718 1.00 98.38 206 ASP A C 1
ATOM 1640 O O . ASP A 1 206 ? 2.462 -8.896 19.321 1.00 98.38 206 ASP A O 1
ATOM 1644 N N . HIS A 1 207 ? 0.448 -8.099 19.904 1.00 98.62 207 HIS A N 1
ATOM 1645 C CA . HIS A 1 207 ? -0.292 -9.356 19.754 1.00 98.62 207 HIS A CA 1
ATOM 1646 C C . HIS A 1 207 ? -1.775 -9.107 19.434 1.00 98.62 207 HIS A C 1
ATOM 1648 O O . HIS A 1 207 ? -2.291 -7.999 19.597 1.00 98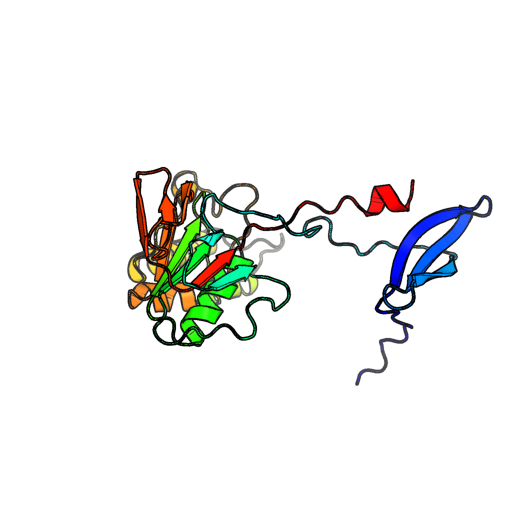.62 207 HIS A O 1
ATOM 1654 N N . PHE A 1 208 ? -2.482 -10.139 18.975 1.00 98.75 208 PHE A N 1
ATOM 1655 C CA . PHE A 1 208 ? -3.946 -10.120 18.896 1.00 98.75 208 PHE A CA 1
ATOM 1656 C C . PHE A 1 208 ? -4.563 -10.299 20.280 1.00 98.75 208 PHE A C 1
ATOM 1658 O O . PHE A 1 208 ? -4.000 -10.982 21.127 1.00 98.75 208 PHE A O 1
ATOM 1665 N N . SER A 1 209 ? -5.727 -9.702 20.528 1.00 98.12 209 SER A N 1
ATOM 1666 C CA . SER A 1 209 ? -6.371 -9.837 21.834 1.00 98.12 209 SER A CA 1
ATOM 1667 C C . SER A 1 209 ? -6.871 -11.264 22.077 1.00 98.12 209 SER A C 1
ATOM 1669 O O . SER A 1 209 ? -7.422 -11.913 21.187 1.00 98.12 209 SER A O 1
ATOM 1671 N N . ALA A 1 210 ? -6.732 -11.750 23.314 1.00 96.56 210 ALA A N 1
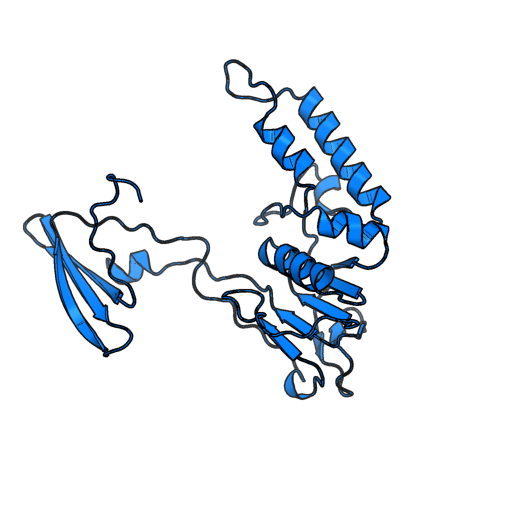ATOM 1672 C CA . ALA A 1 210 ? -7.109 -13.118 23.674 1.00 96.56 210 ALA A CA 1
ATOM 1673 C C . ALA A 1 210 ? -8.614 -13.421 23.501 1.00 96.56 210 ALA A C 1
ATOM 1675 O O . ALA A 1 210 ? -9.002 -14.576 23.328 1.00 96.56 210 ALA A O 1
ATOM 1676 N N . ASP A 1 211 ? -9.467 -12.395 23.544 1.00 96.88 211 ASP A N 1
ATOM 1677 C CA . ASP A 1 211 ? -10.907 -12.481 23.279 1.00 96.88 211 ASP A CA 1
ATOM 1678 C C . ASP A 1 211 ? -11.258 -12.400 21.777 1.00 96.88 211 ASP A C 1
ATOM 1680 O O . ASP A 1 211 ? -12.422 -12.572 21.406 1.00 96.88 211 ASP A O 1
ATOM 1684 N N . GLY A 1 212 ? -10.263 -12.157 20.919 1.00 97.44 212 GLY A N 1
ATOM 1685 C CA . GLY A 1 212 ? -10.372 -12.086 19.468 1.00 97.44 212 GLY A CA 1
ATOM 1686 C C . GLY A 1 212 ? -11.074 -10.840 18.923 1.00 97.44 212 GLY A C 1
ATOM 1687 O O . GLY A 1 212 ? -11.517 -10.882 17.774 1.00 97.44 212 GLY A O 1
ATOM 1688 N N . SER A 1 213 ? -11.218 -9.777 19.723 1.00 97.88 213 SER A N 1
ATOM 1689 C CA . SER A 1 213 ? -11.887 -8.515 19.357 1.00 97.88 213 SER A CA 1
ATOM 1690 C C . SER A 1 213 ? -11.022 -7.543 18.543 1.00 97.88 213 SER A C 1
ATOM 1692 O O . SER A 1 213 ? -11.559 -6.655 17.875 1.00 97.88 213 SER A O 1
ATOM 1694 N N . GLY A 1 214 ? -9.700 -7.719 18.544 1.00 98.25 214 GLY A N 1
ATOM 1695 C CA . GLY A 1 214 ? -8.797 -6.788 17.883 1.00 98.25 214 GLY A CA 1
ATOM 1696 C C . GLY A 1 214 ? -7.325 -7.095 18.118 1.00 98.25 214 GLY A C 1
ATOM 1697 O O . GLY A 1 214 ? -6.913 -8.255 18.195 1.00 98.25 214 GLY A O 1
ATOM 1698 N N . VAL A 1 215 ? -6.525 -6.036 18.215 1.00 98.69 215 VAL A N 1
ATOM 1699 C CA . VAL A 1 215 ? -5.077 -6.109 18.447 1.00 98.69 215 VAL A CA 1
ATOM 1700 C C . VAL A 1 215 ? -4.654 -5.196 19.589 1.00 98.69 215 VAL A C 1
ATOM 1702 O O . VAL A 1 215 ? -5.207 -4.112 19.766 1.00 98.69 215 VAL A O 1
ATOM 1705 N N . ASN A 1 216 ? -3.640 -5.625 20.332 1.00 98.56 216 ASN A N 1
ATOM 1706 C CA . ASN A 1 216 ? -2.953 -4.822 21.332 1.00 98.56 216 ASN A CA 1
ATOM 1707 C C . ASN A 1 216 ? -1.648 -4.290 20.734 1.00 98.56 216 ASN A C 1
ATOM 1709 O O . ASN A 1 216 ? -0.906 -5.021 20.071 1.00 98.56 216 ASN A O 1
ATOM 1713 N N . LEU A 1 217 ? -1.382 -3.007 20.943 1.00 98.56 217 LEU A N 1
ATOM 1714 C CA . LEU A 1 217 ? -0.171 -2.345 20.484 1.00 98.56 217 LEU A CA 1
ATOM 1715 C C . LEU A 1 217 ? 0.942 -2.457 21.523 1.00 98.56 217 LEU A C 1
ATOM 1717 O O . LEU A 1 217 ? 0.690 -2.606 22.717 1.00 98.56 217 LEU A O 1
ATOM 1721 N N . THR A 1 218 ? 2.184 -2.279 21.081 1.00 98.31 218 THR A N 1
ATOM 1722 C CA . THR A 1 218 ? 3.353 -2.202 21.972 1.00 98.31 218 THR A CA 1
ATOM 1723 C C . THR A 1 218 ? 3.294 -1.013 22.938 1.00 98.31 218 THR A C 1
ATOM 1725 O O . THR A 1 218 ? 3.960 -1.031 23.970 1.00 98.31 218 THR A O 1
ATOM 1728 N N . SER A 1 219 ? 2.478 0.007 22.639 1.00 97.38 219 SER A N 1
ATOM 1729 C CA . SER A 1 219 ? 2.182 1.122 23.549 1.00 97.38 219 SER A CA 1
ATOM 1730 C C . SER A 1 219 ? 1.272 0.738 24.720 1.00 97.38 219 SER A C 1
ATOM 1732 O O . SER A 1 219 ? 1.188 1.492 25.686 1.00 97.38 219 SER A O 1
ATOM 1734 N N . GLY A 1 220 ? 0.592 -0.411 24.645 1.00 97.38 220 GLY A N 1
ATOM 1735 C CA . GLY A 1 220 ? -0.463 -0.826 25.571 1.00 97.38 220 GLY A CA 1
ATOM 1736 C C . GLY A 1 220 ? -1.881 -0.453 25.122 1.00 97.38 220 GLY A C 1
ATOM 1737 O O . GLY A 1 220 ? -2.842 -0.884 25.756 1.00 97.38 220 GLY A O 1
ATOM 1738 N N . ASP A 1 221 ? -2.033 0.305 24.031 1.00 97.88 221 ASP A N 1
ATOM 1739 C CA . ASP A 1 221 ? -3.348 0.642 23.475 1.00 97.88 221 ASP A CA 1
ATOM 1740 C C . ASP A 1 221 ? -3.994 -0.557 22.768 1.00 97.88 221 ASP A C 1
ATOM 1742 O O . ASP A 1 221 ? -3.309 -1.433 22.237 1.00 97.88 221 ASP A O 1
ATOM 1746 N N . HIS A 1 222 ? -5.327 -0.565 22.701 1.00 98.25 222 HIS A N 1
ATOM 1747 C CA . HIS A 1 222 ? -6.101 -1.587 21.998 1.00 98.25 222 HIS A CA 1
ATOM 1748 C C . HIS A 1 222 ? -6.823 -1.003 20.777 1.00 98.25 222 HIS A C 1
ATOM 1750 O O . HIS A 1 222 ? -7.439 0.063 20.857 1.00 98.25 222 HIS A O 1
ATOM 1756 N N . ILE A 1 223 ? -6.801 -1.729 19.656 1.00 98.56 223 ILE A N 1
ATOM 1757 C CA . ILE A 1 223 ? -7.568 -1.409 18.449 1.00 98.56 223 ILE A CA 1
ATOM 1758 C C . ILE A 1 223 ? -8.541 -2.549 18.150 1.00 98.56 223 ILE A C 1
ATOM 1760 O O . ILE A 1 223 ? -8.138 -3.619 17.693 1.00 98.56 223 ILE A O 1
ATOM 1764 N N . ASP A 1 224 ? -9.832 -2.262 18.306 1.00 98.56 224 ASP A N 1
ATOM 1765 C CA . ASP A 1 224 ? -10.916 -3.123 17.839 1.00 98.56 224 ASP A CA 1
ATOM 1766 C C . ASP A 1 224 ? -10.865 -3.320 16.314 1.00 98.56 224 ASP A C 1
ATOM 1768 O O . ASP A 1 224 ? -10.826 -2.347 15.548 1.00 98.56 224 ASP A O 1
ATOM 1772 N N . ALA A 1 225 ? -10.994 -4.563 15.850 1.00 98.62 225 ALA A N 1
ATOM 1773 C CA . ALA A 1 225 ? -11.056 -4.870 14.426 1.00 98.62 225 ALA A CA 1
ATOM 1774 C C . ALA A 1 225 ? -11.932 -6.093 14.141 1.00 98.62 225 ALA A C 1
ATOM 1776 O O . ALA A 1 225 ? -11.852 -7.113 14.810 1.00 98.62 225 ALA A O 1
ATOM 1777 N N . ASP A 1 226 ? -12.724 -6.019 13.074 1.00 98.69 226 ASP A N 1
ATOM 1778 C CA . ASP A 1 226 ? -13.426 -7.177 12.512 1.00 98.69 226 ASP A CA 1
ATOM 1779 C C . ASP A 1 226 ? -12.681 -7.743 11.287 1.00 98.69 226 ASP A C 1
ATOM 1781 O O . ASP A 1 226 ? -12.876 -8.896 10.900 1.00 98.69 226 ASP A O 1
ATOM 1785 N N . ILE A 1 227 ? -11.845 -6.916 10.648 1.00 98.69 227 ILE A N 1
ATOM 1786 C CA . ILE A 1 227 ? -11.014 -7.274 9.495 1.00 98.69 227 ILE A CA 1
ATOM 1787 C C . ILE A 1 227 ? -9.621 -6.668 9.684 1.00 98.69 227 ILE A C 1
ATOM 1789 O O . ILE A 1 227 ? -9.505 -5.475 9.961 1.00 98.69 227 ILE A O 1
ATOM 1793 N N . VAL A 1 228 ? -8.572 -7.461 9.465 1.00 98.56 228 VAL A N 1
ATOM 1794 C CA . VAL A 1 228 ? -7.177 -7.004 9.420 1.00 98.56 228 VAL A CA 1
ATOM 1795 C C . VAL A 1 228 ? -6.612 -7.214 8.017 1.00 98.56 228 VAL A C 1
ATOM 1797 O O . VAL A 1 228 ? -6.646 -8.321 7.485 1.00 98.56 228 VAL A O 1
ATOM 1800 N N . ILE A 1 229 ? -6.061 -6.160 7.413 1.00 98.38 229 ILE A N 1
ATOM 1801 C CA . ILE A 1 229 ? -5.432 -6.199 6.088 1.00 98.38 229 ILE A CA 1
ATOM 1802 C C . ILE A 1 229 ? -3.934 -5.909 6.219 1.00 98.38 229 ILE A C 1
ATOM 1804 O O . ILE A 1 229 ? -3.511 -4.778 6.462 1.00 98.38 229 ILE A O 1
ATOM 1808 N N . LYS A 1 230 ? -3.112 -6.935 6.002 1.00 97.62 230 LYS A N 1
ATOM 1809 C CA . LYS A 1 230 ? -1.648 -6.896 6.049 1.00 97.62 230 LYS A CA 1
ATOM 1810 C C . LYS A 1 230 ? -1.087 -6.253 4.771 1.00 97.62 230 LYS A C 1
ATOM 1812 O O . LYS A 1 230 ? -0.929 -6.908 3.741 1.00 97.62 230 LYS A O 1
ATOM 1817 N N . CYS A 1 231 ? -0.740 -4.968 4.833 1.00 96.19 231 CYS A N 1
ATOM 1818 C CA . CYS A 1 231 ? -0.085 -4.204 3.760 1.00 96.19 231 CYS A CA 1
ATOM 1819 C C . CYS A 1 231 ? 1.417 -4.007 4.041 1.00 96.19 231 CYS A C 1
ATOM 1821 O O . CYS A 1 231 ? 1.969 -2.914 3.896 1.00 96.19 231 CYS A O 1
ATOM 1823 N N . CYS A 1 232 ? 2.102 -5.082 4.437 1.00 93.19 232 CYS A N 1
ATOM 1824 C CA . CYS A 1 232 ? 3.466 -5.039 4.977 1.00 93.19 232 CYS A CA 1
ATOM 1825 C C . CYS A 1 232 ? 4.580 -4.871 3.924 1.00 93.19 232 CYS A C 1
ATOM 1827 O O . CYS A 1 232 ? 5.755 -4.816 4.282 1.00 93.19 232 CYS A O 1
ATOM 1829 N N . GLY A 1 233 ? 4.231 -4.748 2.640 1.00 90.75 233 GLY A N 1
ATOM 1830 C CA . GLY A 1 233 ? 5.169 -4.524 1.540 1.00 90.75 233 GLY A CA 1
ATOM 1831 C C . GLY A 1 233 ? 5.867 -5.791 1.037 1.00 90.75 233 GLY A C 1
ATOM 1832 O O . GLY A 1 233 ? 5.446 -6.916 1.300 1.00 90.75 233 GLY A O 1
ATOM 1833 N N . PHE A 1 234 ? 6.943 -5.586 0.280 1.00 91.62 234 PHE A N 1
ATOM 1834 C CA . PHE A 1 234 ? 7.668 -6.633 -0.439 1.00 91.62 234 PHE A CA 1
ATOM 1835 C C . PHE A 1 234 ? 9.160 -6.601 -0.079 1.00 91.62 234 PHE A C 1
ATOM 1837 O O . PHE A 1 234 ? 9.684 -5.603 0.434 1.00 91.62 234 PHE A O 1
ATOM 1844 N N . HIS A 1 235 ? 9.850 -7.709 -0.317 1.00 91.50 235 HIS A N 1
ATOM 1845 C CA . HIS A 1 235 ? 11.304 -7.735 -0.402 1.00 91.50 235 HIS A CA 1
ATOM 1846 C C . HIS A 1 235 ? 11.747 -7.100 -1.726 1.00 91.50 235 HIS A C 1
ATOM 1848 O O . HIS A 1 235 ? 10.988 -7.081 -2.699 1.00 91.50 235 HIS A O 1
ATOM 1854 N N . LEU A 1 236 ? 12.970 -6.565 -1.768 1.00 90.19 236 LEU A N 1
ATOM 1855 C CA . LEU A 1 236 ? 13.571 -6.196 -3.049 1.00 90.19 236 LEU A CA 1
ATOM 1856 C C . LEU A 1 236 ? 13.716 -7.458 -3.898 1.00 90.19 236 LEU A C 1
ATOM 1858 O O . LEU A 1 236 ? 14.019 -8.526 -3.371 1.00 90.19 236 LEU A O 1
ATOM 1862 N N . ASN A 1 237 ? 13.478 -7.325 -5.198 1.00 87.81 237 ASN A N 1
ATOM 1863 C CA . ASN A 1 237 ? 13.701 -8.411 -6.131 1.00 87.81 237 ASN A CA 1
ATOM 1864 C C . ASN A 1 237 ? 15.202 -8.490 -6.452 1.00 87.81 237 ASN A C 1
ATOM 1866 O O . ASN A 1 237 ? 15.791 -7.535 -6.969 1.00 87.81 237 ASN A O 1
ATOM 1870 N N . ASP A 1 238 ? 15.798 -9.628 -6.119 1.00 87.50 238 ASP A N 1
ATOM 1871 C CA . ASP A 1 238 ? 17.181 -10.014 -6.381 1.00 87.50 238 ASP A CA 1
ATOM 1872 C C . ASP A 1 238 ? 17.254 -11.267 -7.278 1.00 87.50 238 ASP A C 1
ATOM 1874 O O . ASP A 1 238 ? 18.274 -11.953 -7.310 1.00 87.50 238 ASP A O 1
ATOM 1878 N N . ASP A 1 239 ? 16.180 -11.567 -8.017 1.00 85.75 239 ASP A N 1
ATOM 1879 C CA . ASP A 1 239 ? 16.063 -12.758 -8.861 1.00 85.75 239 ASP A CA 1
ATOM 1880 C C . ASP A 1 239 ? 16.934 -12.651 -10.114 1.00 85.75 239 ASP A C 1
ATOM 1882 O O . ASP A 1 239 ? 17.492 -13.651 -10.556 1.00 85.75 239 ASP A O 1
ATOM 1886 N N . VAL A 1 240 ? 17.098 -11.445 -10.676 1.00 85.06 240 VAL A N 1
ATOM 1887 C CA . VAL A 1 240 ? 17.869 -11.253 -11.920 1.00 85.06 240 VAL A CA 1
ATOM 1888 C C . VAL A 1 240 ? 19.313 -11.760 -11.778 1.00 85.06 240 VAL A C 1
ATOM 1890 O O . VAL A 1 240 ? 19.684 -12.626 -12.566 1.00 85.06 240 VAL A O 1
ATOM 1893 N N . PRO A 1 241 ? 20.105 -11.342 -10.765 1.00 85.88 241 PRO A N 1
ATOM 1894 C CA . PRO A 1 241 ? 21.428 -11.928 -10.540 1.00 85.88 241 PRO A CA 1
ATOM 1895 C C . PRO A 1 241 ? 21.415 -13.455 -10.369 1.00 85.88 241 PRO A C 1
ATOM 1897 O O . PRO A 1 241 ? 22.327 -14.134 -10.825 1.00 85.88 241 PRO A O 1
ATOM 1900 N N . LYS A 1 242 ? 20.372 -14.021 -9.745 1.00 86.06 242 LYS A N 1
ATOM 1901 C CA . LYS A 1 242 ? 20.274 -15.470 -9.496 1.00 86.06 242 LYS A CA 1
ATOM 1902 C C . LYS A 1 242 ? 20.061 -16.277 -10.774 1.00 86.06 242 LYS A C 1
ATOM 1904 O O . LYS A 1 242 ? 20.508 -17.420 -10.842 1.00 86.06 242 LYS A O 1
ATOM 1909 N N . VAL A 1 243 ? 19.375 -15.707 -11.766 1.00 87.31 243 VAL A N 1
ATOM 1910 C CA . VAL A 1 243 ? 19.087 -16.398 -13.031 1.00 87.31 243 VAL A CA 1
ATOM 1911 C C . VAL A 1 243 ? 20.155 -16.170 -14.095 1.00 87.31 243 VAL A C 1
ATOM 1913 O O . VAL A 1 243 ? 20.224 -16.971 -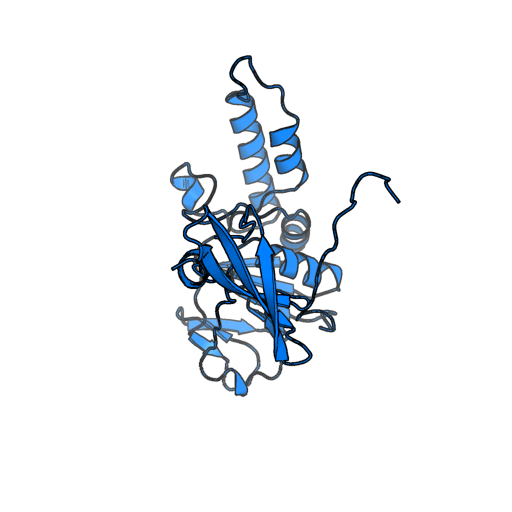15.021 1.00 87.31 243 VAL A O 1
ATOM 1916 N N . THR A 1 244 ? 20.982 -15.126 -13.996 1.00 85.75 244 THR A N 1
ATOM 1917 C CA . THR A 1 244 ? 22.054 -14.858 -14.974 1.00 85.75 244 THR A CA 1
ATOM 1918 C C . THR A 1 244 ? 23.407 -15.459 -14.605 1.00 85.75 244 THR A C 1
ATOM 1920 O O . THR A 1 244 ? 24.234 -15.616 -15.500 1.00 85.75 244 THR A O 1
ATOM 1923 N N . GLY A 1 245 ? 23.613 -15.827 -13.332 1.00 60.72 245 GLY A N 1
ATOM 1924 C CA . GLY A 1 245 ? 24.940 -16.183 -12.815 1.00 60.72 245 GLY A CA 1
ATOM 1925 C C . GLY A 1 245 ? 25.781 -14.949 -12.524 1.00 60.72 245 GLY A C 1
ATOM 1926 O O . GLY A 1 245 ? 25.810 -14.034 -13.378 1.00 60.72 245 GLY A O 1
#

Foldseek 3Di:
DDPPDPDDDDPQKAFQAWEQDPVRWIWTWIARNVPRDIDIDTGNDDDDPDAQFADADDDDDAAPPVLAPAAEFALDPCRCVPPQLAQWEEEEEAQAQSSQVVVVVSVVNHHQAYEYEHLFHHAEFEVVLVVCVVVADADPVRDHDPVNVVVSVVVRVVLCVLLVEDDGPCVVVVDNGDPPGDHHYDPPQSVCSNVNRYYYDHFAFNHQDNNNQATATPVRDTDGGNYYYYHPGHDGDPVVVVRHD

Organism: NCBI:txid141414

pLDDT: mean 92.62, std 9.32, range [40.22, 98.88]

InterPro domains:
  IPR036188 FAD/NAD(P)-binding domain superfamily [G3DSA:3.50.50.60] (1-136)
  IPR036188 FAD/NAD(P)-binding domain superfamily [SSF51905] (7-129)
  IPR036188 FAD/NAD(P)-binding domain superfamily [SSF51905] (87-241)

Sequence (245 aa):
AHKHCYGKVRINTEVLRVDKLDNGEYDVRTKNVKTGVEHTVHAKAVSFHVNRRIGKKREVDWPESDKFRGQIFYGYGNEVTGAKFWNKRVLVVGAGAFAFENVRTAIEHGAKHVTLLGRRDGTTCPKWIDMIAFLRPLDENLLTSKSGNMISFECWQNCYKDAGLRTPDCWKDGLLKPPNHTISVSDVAFVAGFHGLFKLEVGEIDHFSADGSGVNLTSGDHIDADIVIKCCGFHLNDDVPKVTG

Secondary structure (DSSP, 8-state):
--TT-------SEEEEEEEEPTTS-EEEEEEETTT--EEEEEES-------TT--SBPP---TTGGG-SSEEEESSTTTTTT---TT-EEEEE--SHHHHHHHHHHHHTT-SEEEEEESS---EE-HHHHHHHHHSPB-TTS-B-HHHHHHHHHHHHHHHHHTTPPPPGGGGGT-SS-TT---EE-HHHHHHHHTTSEEEEE--EEEE-TTSSEEEETTS-EEE-SEEEE---BPPP-HHHHHH-